Protein AF-A0A194XFB6-F1 (afdb_monomer)

Radius of gyration: 21.36 Å; Cα contacts (8 Å, |Δi|>4): 370; chains: 1; bounding box: 57×47×62 Å

pLDDT: mean 83.21, std 16.18, range [32.75, 98.44]

Foldseek 3Di:
DDDDPQPDLKDKFKFKWKKFWPDPPDPPPDDLVNLQVLQVVQAVVVVVCVVVVHQDDPFAQDFPDKARQDLTMIMTMWMWMWHKDDDPPFIDIDIDTSHGDFCLPRPGHSVVVNQPSDPHRIQTETDALDQDDPCPVVDDDPPDDDPCPVPPPPPSSGHHDNCVCCVVCQPVPADPLFVRQAVLSSCLVVLSSSLSRLVVVLVVLVVSLPDPPPDPDDCNLVSLVSSLVVLVVSLVSLVVVLVCLVCSHRPPTGADDPVCRVVSVVSSVVSNVSSVVSNVSSVVSSVSSVVVNVVVVVVVVVD

Nearest PDB structures (foldseek):
  2iub-assembly2_H  TM=3.414E-01  e=3.352E-02  Thermotoga maritima
  5jtg-assembly1_C  TM=3.500E-01  e=3.944E-02  Thermotoga maritima MSB8
  5jrw-assembly1_C  TM=3.795E-01  e=1.615E-01  Thermotoga maritima MSB8
  3nvo-assembly2_B-2  TM=4.173E-01  e=8.667E-01  Salmonella enterica subsp. enterica serovar Typhimurium
  8d9p-assembly1_A  TM=4.463E-01  e=2.563E+00  synthetic construct

Solvent-accessible surface area (backbone atoms only — not comparable to full-atom values): 17558 Å² total; per-residue (Å²): 130,87,74,54,77,93,72,47,69,60,48,73,46,60,40,49,44,44,30,40,38,84,67,97,71,71,67,86,86,64,52,66,66,54,53,41,53,52,35,50,55,36,39,54,53,38,54,52,27,58,78,69,61,49,84,65,59,90,62,54,46,46,75,75,45,74,48,68,78,52,96,39,39,36,36,39,30,32,46,38,38,38,36,70,50,70,60,100,88,53,71,49,77,50,75,48,62,32,66,48,46,43,61,52,72,49,83,69,39,39,71,55,60,67,32,64,77,46,102,55,79,47,50,55,39,58,52,78,70,67,72,90,57,90,64,53,94,74,54,81,71,78,91,65,74,70,75,84,66,69,76,72,75,83,53,71,57,58,32,67,57,74,69,62,51,46,82,80,57,61,66,74,91,57,56,67,84,46,36,81,38,10,53,48,56,56,46,43,66,59,54,52,51,25,51,30,18,50,52,52,50,52,53,52,49,54,52,57,75,66,47,79,74,83,65,87,68,83,54,64,49,59,50,34,50,58,48,29,57,53,34,52,52,49,34,53,53,44,49,56,48,36,54,38,45,71,59,50,48,57,90,84,51,53,61,44,55,79,94,46,27,67,59,47,50,53,52,43,54,48,52,38,53,52,37,52,52,51,40,55,49,31,51,55,50,34,51,52,30,54,52,53,40,52,55,53,53,52,57,62,74,75,108

Organism: Mollisia scopiformis (NCBI:txid149040)

Sequence (303 aa):
MPSLPSAREIIRIRITSILSRDDFHFQPAHTIADLRNLCKVHMAKYLNNLVKSLNVSVSESIVRRFSVYDKQHFSIEQMVTICVTHNTQDWMALIWLNHGKDLGHSSTGPWKVLQWSSRTPKNLAVLPTIQYRSRIALKREPNHASPDHPAAEQNPLSLPHNAACLASDYGRSLRPEIMECDAFYALDELFRFAIASDSQFLEMMKHKIKAPTITGGGGRIEDLDAALDLIEDHHQYISENLETVRAGGHPNWPKAPEKLRKRASAARERLEGDYKYLLNDAERLAQKCMEGITIMMNDAMLR

Mean predicted aligned error: 8.12 Å

Secondary structure (DSSP, 8-state):
-PPPGGG--EEEEEEEEEEEE--S-S-TT--HHHHHHHHHHHHHHHHHHHHTT-SPPTTB---SEEEE-SSSEEEEEEEEEEEEEE-SS-EEEEEEES--B-GGG-SSSHHHHHHHSSSS---EEEPP-----TTGGG-----------------TT----GGGGHHHHTTTTS-HHHHTT-HHHHTHHHHHHHHHHHHHHHHHHHHHHHS-----SSHHHHHHHHHHHHHHHHHHHHHHHHHHHHHTS-TTS----HHHHHHHHHHHHHHHHHHHHHHHHHHHHHHHHHHHHHHHHHHHH--

Structure (mmCIF, N/CA/C/O backbone):
data_AF-A0A194XFB6-F1
#
_entry.id   AF-A0A194XFB6-F1
#
loop_
_atom_site.group_PDB
_atom_site.id
_atom_site.type_symbol
_atom_site.label_atom_id
_atom_site.label_alt_id
_atom_site.label_comp_id
_atom_site.label_asym_id
_atom_site.label_entity_id
_atom_site.label_seq_id
_atom_site.pdbx_PDB_ins_code
_atom_site.Cartn_x
_atom_site.Cartn_y
_atom_site.Cartn_z
_atom_site.occupancy
_atom_site.B_iso_or_equiv
_atom_site.auth_seq_id
_atom_site.auth_comp_id
_atom_site.auth_asym_id
_atom_site.auth_atom_id
_atom_site.pdbx_PDB_model_num
ATOM 1 N N . MET A 1 1 ? -12.486 19.018 -4.934 1.00 32.75 1 MET A N 1
ATOM 2 C CA . MET A 1 1 ? -11.271 19.375 -4.171 1.00 32.75 1 MET A CA 1
ATOM 3 C C . MET A 1 1 ? -10.991 18.280 -3.157 1.00 32.75 1 MET A C 1
ATOM 5 O O . MET A 1 1 ? -11.963 17.762 -2.613 1.00 32.75 1 MET A O 1
ATOM 9 N N . PRO A 1 2 ? -9.732 17.867 -2.936 1.00 49.22 2 PRO A N 1
ATOM 10 C CA . PRO A 1 2 ? -9.419 16.924 -1.867 1.00 49.22 2 PRO A CA 1
ATOM 11 C C . PRO A 1 2 ? -9.755 17.557 -0.510 1.00 49.22 2 PRO A C 1
ATOM 13 O O . PRO A 1 2 ? -9.464 18.729 -0.284 1.00 49.22 2 PRO A O 1
ATOM 16 N N . SER A 1 3 ? -10.396 16.799 0.379 1.00 57.19 3 SER A N 1
ATOM 17 C CA . SER A 1 3 ? -10.682 17.249 1.741 1.00 57.19 3 SER A CA 1
ATOM 18 C C . SER A 1 3 ? -9.388 17.403 2.541 1.00 57.19 3 SER A C 1
ATOM 20 O O . SER A 1 3 ? -8.455 16.599 2.401 1.00 57.19 3 SER A O 1
ATOM 22 N N . LEU A 1 4 ? -9.345 18.441 3.381 1.00 59.66 4 LEU A N 1
ATOM 23 C CA . LEU A 1 4 ? -8.278 18.639 4.358 1.00 59.66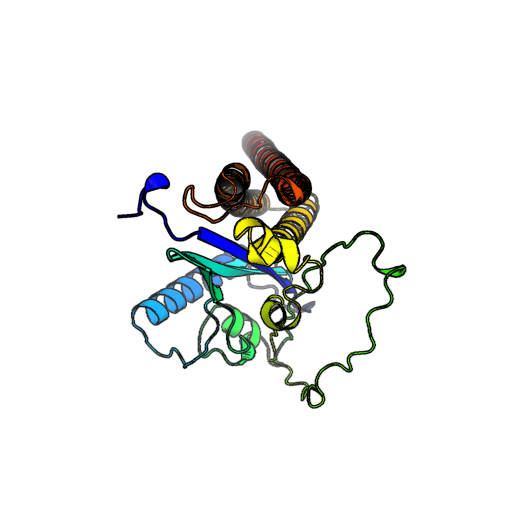 4 LEU A CA 1
ATOM 24 C C . LEU A 1 4 ? -8.259 17.469 5.354 1.00 59.66 4 LEU A C 1
ATOM 26 O O . LEU A 1 4 ? -9.328 16.935 5.655 1.00 59.66 4 LEU A O 1
ATOM 30 N N . PRO A 1 5 ? -7.090 17.087 5.900 1.00 61.88 5 PRO A N 1
ATOM 31 C CA . PRO A 1 5 ? -6.979 15.994 6.870 1.00 61.88 5 PRO A CA 1
ATOM 32 C C . PRO A 1 5 ? -7.945 16.115 8.058 1.00 61.88 5 PRO A C 1
ATOM 34 O O . PRO A 1 5 ? -8.506 15.116 8.491 1.00 61.88 5 PRO A O 1
ATOM 37 N N . SER A 1 6 ? -8.217 17.339 8.521 1.00 58.00 6 SER A N 1
ATOM 38 C CA . SER A 1 6 ? -9.153 17.629 9.618 1.00 58.00 6 SER A CA 1
ATOM 39 C C . SER A 1 6 ? -10.627 17.356 9.299 1.00 58.00 6 SER A C 1
ATOM 41 O O . SER A 1 6 ? -11.430 17.246 10.216 1.00 58.00 6 SER A O 1
ATOM 43 N N . ALA A 1 7 ? -10.988 17.254 8.019 1.00 60.38 7 ALA A N 1
ATOM 44 C CA . ALA A 1 7 ? -12.340 16.950 7.549 1.00 60.38 7 ALA A CA 1
ATOM 45 C C . ALA A 1 7 ? -12.445 15.534 6.952 1.00 60.38 7 ALA A C 1
ATOM 47 O O . ALA A 1 7 ? -13.463 15.176 6.359 1.00 60.38 7 ALA A O 1
ATOM 48 N N . ARG A 1 8 ? -11.375 14.729 7.036 1.00 71.69 8 ARG A N 1
ATOM 49 C CA . ARG A 1 8 ? -11.369 13.348 6.549 1.00 71.69 8 ARG A CA 1
ATOM 50 C C . ARG A 1 8 ? -11.867 12.416 7.645 1.00 71.69 8 ARG A C 1
ATOM 52 O O . ARG A 1 8 ? -11.105 11.958 8.485 1.00 71.69 8 ARG A O 1
ATOM 59 N N . GLU A 1 9 ? -13.140 12.058 7.560 1.00 79.25 9 GLU A N 1
ATOM 60 C CA . GLU A 1 9 ? -13.710 10.943 8.334 1.00 79.25 9 GLU A CA 1
ATOM 61 C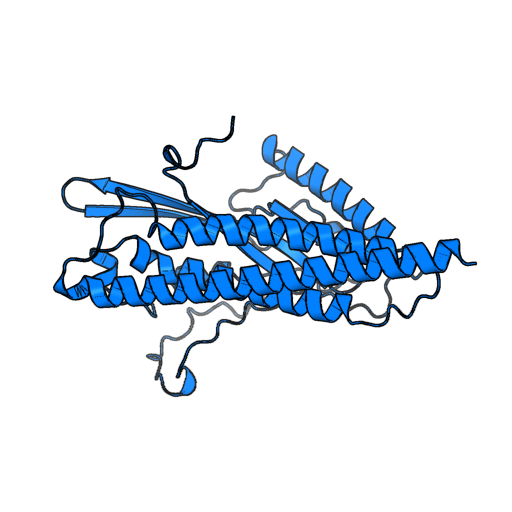 C . GLU A 1 9 ? -13.284 9.571 7.782 1.00 79.25 9 GLU A C 1
ATOM 63 O O . GLU A 1 9 ? -13.469 8.535 8.419 1.00 79.25 9 GLU A O 1
ATOM 68 N N . ILE A 1 10 ? -12.701 9.574 6.580 1.00 88.38 10 ILE A N 1
ATOM 69 C CA . ILE A 1 10 ? -12.326 8.384 5.830 1.00 88.38 10 ILE A CA 1
ATOM 70 C C . ILE A 1 10 ? -10.806 8.264 5.776 1.00 88.38 10 ILE A C 1
ATOM 72 O O . ILE A 1 10 ? -10.119 9.143 5.248 1.00 88.38 10 ILE A O 1
ATOM 76 N N . ILE A 1 11 ? -10.302 7.123 6.234 1.00 90.75 11 ILE A N 1
ATOM 77 C CA . ILE A 1 11 ? -8.902 6.719 6.096 1.00 90.75 11 ILE A CA 1
ATOM 78 C C . ILE A 1 11 ? -8.762 5.796 4.894 1.00 90.75 11 ILE A C 1
ATOM 80 O O . ILE A 1 11 ? -9.665 5.028 4.555 1.00 90.75 11 ILE A O 1
ATOM 84 N N . ARG A 1 12 ? -7.617 5.884 4.223 1.00 92.06 12 ARG A N 1
ATOM 85 C CA . ARG A 1 12 ? -7.288 5.052 3.072 1.00 92.06 12 ARG A CA 1
ATOM 86 C C . ARG A 1 12 ? -5.946 4.402 3.313 1.00 92.06 12 ARG A C 1
ATOM 88 O O . ARG A 1 12 ? -4.970 5.100 3.526 1.00 92.06 12 ARG A O 1
ATOM 95 N N . ILE A 1 13 ? -5.920 3.083 3.233 1.00 93.69 13 ILE A N 1
ATOM 96 C CA . ILE A 1 13 ? -4.703 2.290 3.325 1.00 93.69 13 ILE A CA 1
ATOM 97 C C . ILE A 1 13 ? -4.459 1.677 1.951 1.00 93.69 13 ILE A C 1
ATOM 99 O O . ILE A 1 13 ? -5.390 1.173 1.316 1.00 93.69 13 ILE A O 1
ATOM 103 N N . ARG A 1 14 ? -3.222 1.732 1.468 1.00 94.44 14 ARG A N 1
ATOM 104 C CA . ARG A 1 14 ? -2.828 1.090 0.217 1.00 94.44 14 ARG A CA 1
ATOM 105 C C . ARG A 1 14 ? -2.289 -0.306 0.500 1.00 94.44 14 ARG A C 1
ATOM 107 O O . ARG A 1 14 ? -1.553 -0.501 1.457 1.00 94.44 14 ARG A O 1
ATOM 114 N N . ILE A 1 15 ? -2.659 -1.249 -0.357 1.00 94.69 15 ILE A N 1
ATOM 115 C CA . ILE A 1 15 ? -2.099 -2.593 -0.405 1.00 94.69 15 ILE A CA 1
ATOM 116 C C . ILE A 1 15 ? -1.377 -2.765 -1.733 1.00 94.69 15 ILE A C 1
ATOM 118 O O . ILE A 1 15 ? -1.981 -2.572 -2.793 1.00 94.69 15 ILE A O 1
ATOM 122 N N . THR A 1 16 ? -0.121 -3.186 -1.660 1.00 95.12 16 THR A N 1
ATOM 123 C CA . THR A 1 16 ? 0.721 -3.429 -2.833 1.00 95.12 16 THR A CA 1
ATOM 124 C C . THR A 1 16 ? 0.921 -4.926 -3.015 1.00 95.12 16 THR A C 1
ATOM 126 O O . THR A 1 16 ? 1.524 -5.585 -2.174 1.00 95.12 16 THR A O 1
ATOM 129 N N . SER A 1 17 ? 0.413 -5.489 -4.109 1.00 93.69 17 SER A N 1
ATOM 130 C CA . SER A 1 17 ? 0.651 -6.900 -4.436 1.00 93.69 17 SER A CA 1
ATOM 131 C C . SER A 1 17 ? 1.676 -6.994 -5.554 1.00 93.69 17 SER A C 1
ATOM 133 O O . SER A 1 17 ? 1.495 -6.405 -6.621 1.00 93.69 17 SER A O 1
ATOM 135 N N . ILE A 1 18 ? 2.756 -7.732 -5.307 1.00 93.19 18 ILE A N 1
ATOM 136 C CA . ILE A 1 18 ? 3.794 -7.994 -6.304 1.00 93.19 18 ILE A CA 1
ATOM 137 C C . ILE A 1 18 ? 3.329 -9.155 -7.175 1.00 93.19 18 ILE A C 1
ATOM 139 O O . ILE A 1 18 ? 2.845 -10.167 -6.667 1.00 93.19 18 ILE A O 1
ATOM 143 N N . LEU A 1 19 ? 3.489 -9.013 -8.485 1.00 91.19 19 LEU A N 1
ATOM 144 C CA . LEU A 1 19 ? 3.245 -10.079 -9.441 1.00 91.19 19 LEU A CA 1
ATOM 145 C C . LEU A 1 19 ? 4.562 -10.508 -10.071 1.00 91.19 19 LEU A C 1
ATOM 147 O O . LEU A 1 19 ? 5.394 -9.670 -10.427 1.00 91.19 19 LEU A O 1
ATOM 151 N N . SER A 1 20 ? 4.715 -11.814 -10.239 1.00 88.31 20 SER A N 1
ATOM 152 C CA . SER A 1 20 ? 5.795 -12.417 -11.002 1.00 88.31 20 SER A CA 1
ATOM 153 C C . SER A 1 20 ? 5.253 -13.040 -12.278 1.00 88.31 20 SER A C 1
ATOM 155 O O . SER A 1 20 ? 4.121 -13.516 -12.343 1.00 88.31 20 SER A O 1
ATOM 157 N N . ARG A 1 21 ? 6.077 -13.045 -13.314 1.00 83.38 21 ARG A N 1
ATOM 158 C CA . ARG A 1 21 ? 5.821 -13.757 -14.556 1.00 83.38 21 ARG A CA 1
ATOM 159 C C . ARG A 1 21 ? 7.007 -14.657 -14.844 1.00 83.38 21 ARG A C 1
ATOM 161 O O . ARG A 1 21 ? 8.130 -14.170 -14.976 1.00 83.38 21 ARG A O 1
ATOM 168 N N . ASP A 1 22 ? 6.723 -15.937 -15.032 1.00 73.06 22 ASP A N 1
ATOM 169 C CA . ASP A 1 22 ? 7.707 -16.898 -15.510 1.00 73.06 22 ASP A CA 1
ATOM 170 C C . ASP A 1 22 ? 7.925 -16.662 -17.005 1.00 73.06 22 ASP A C 1
ATOM 172 O O . ASP A 1 22 ? 7.118 -17.056 -17.848 1.00 73.06 22 ASP A O 1
ATOM 176 N N . ASP A 1 23 ? 8.986 -15.936 -17.356 1.00 63.78 23 ASP A N 1
ATOM 177 C CA . ASP A 1 23 ? 9.334 -15.734 -18.757 1.00 63.78 23 ASP A CA 1
ATOM 178 C C . ASP A 1 23 ? 10.849 -15.673 -18.973 1.00 63.78 23 ASP A C 1
ATOM 180 O O . ASP A 1 23 ? 11.512 -14.692 -18.630 1.00 63.78 23 ASP A O 1
ATOM 184 N N . PHE A 1 24 ? 11.374 -16.731 -19.597 1.00 49.56 24 PHE A N 1
ATOM 185 C CA . PHE A 1 24 ? 12.702 -16.781 -20.220 1.00 49.56 24 PHE A CA 1
ATOM 186 C C . PHE A 1 24 ? 12.661 -16.342 -21.702 1.00 49.56 24 PHE A C 1
ATOM 188 O O . PHE A 1 24 ? 13.712 -16.192 -22.323 1.00 49.56 24 PHE A O 1
ATOM 195 N N . HIS A 1 25 ? 11.470 -16.115 -22.286 1.00 49.72 25 HIS A N 1
ATOM 196 C CA . HIS A 1 25 ? 11.286 -15.923 -23.735 1.00 49.72 25 HIS A CA 1
ATOM 197 C C . HIS A 1 25 ? 10.337 -14.768 -24.104 1.00 49.72 25 HIS A C 1
ATOM 199 O O . HIS A 1 25 ? 9.637 -14.827 -25.121 1.00 49.72 25 HIS A O 1
ATOM 205 N N . PHE A 1 26 ? 10.294 -13.692 -23.311 1.00 53.88 26 PHE A N 1
ATOM 206 C CA . PHE A 1 26 ? 9.689 -12.445 -23.788 1.00 53.88 26 PHE A CA 1
ATOM 207 C C . PHE A 1 26 ? 10.443 -11.997 -25.042 1.00 53.88 26 PHE A C 1
ATOM 209 O O . PHE A 1 26 ? 11.677 -11.982 -25.030 1.00 53.88 26 PHE A O 1
ATOM 216 N N . GLN A 1 27 ? 9.721 -11.680 -26.125 1.00 53.38 27 GLN A N 1
ATOM 217 C CA . GLN A 1 27 ? 10.364 -11.361 -27.397 1.00 53.38 27 GLN A CA 1
ATOM 218 C C . GLN A 1 27 ? 11.446 -10.286 -27.182 1.00 53.38 27 GLN A C 1
ATOM 220 O O . GLN A 1 27 ? 11.161 -9.260 -26.554 1.00 53.38 27 GLN A O 1
ATOM 225 N N . PRO A 1 28 ? 12.682 -10.501 -27.674 1.00 50.53 28 PRO A N 1
ATOM 226 C CA . PRO A 1 28 ? 13.802 -9.587 -27.447 1.00 50.53 28 PRO A CA 1
ATOM 227 C C . PRO A 1 28 ? 13.544 -8.143 -27.911 1.00 50.53 28 PRO A C 1
ATOM 229 O O . PRO A 1 28 ? 14.267 -7.246 -27.496 1.00 50.53 28 PRO A O 1
ATOM 232 N N . ALA A 1 29 ? 12.524 -7.922 -28.749 1.00 53.31 29 ALA A N 1
ATOM 233 C CA . ALA A 1 29 ? 12.276 -6.675 -29.464 1.00 53.31 29 ALA A CA 1
ATOM 234 C C . ALA A 1 29 ? 11.705 -5.520 -28.620 1.00 53.31 29 ALA A C 1
ATOM 236 O O . ALA A 1 29 ? 11.835 -4.376 -29.039 1.00 53.31 29 ALA A O 1
ATOM 237 N N . HIS A 1 30 ? 11.089 -5.778 -27.459 1.00 67.44 30 HIS A N 1
ATOM 238 C CA . HIS A 1 30 ? 10.522 -4.708 -26.625 1.00 67.44 30 HIS A CA 1
ATOM 239 C C . HIS A 1 30 ? 11.431 -4.373 -25.438 1.00 67.44 30 HIS A C 1
ATOM 241 O O . HIS A 1 30 ? 11.816 -5.249 -24.645 1.00 67.44 30 HIS A O 1
ATOM 247 N N . THR A 1 31 ? 11.756 -3.086 -25.313 1.00 82.00 31 THR A N 1
ATOM 248 C CA . THR A 1 31 ? 12.484 -2.530 -24.169 1.00 82.00 31 THR A CA 1
ATOM 249 C C . THR A 1 31 ? 11.581 -2.479 -22.929 1.00 82.00 31 THR A C 1
ATOM 251 O O . THR A 1 31 ? 10.356 -2.612 -23.016 1.00 82.00 31 THR A O 1
ATOM 254 N N . ILE A 1 32 ? 12.167 -2.298 -21.740 1.00 84.75 32 ILE A N 1
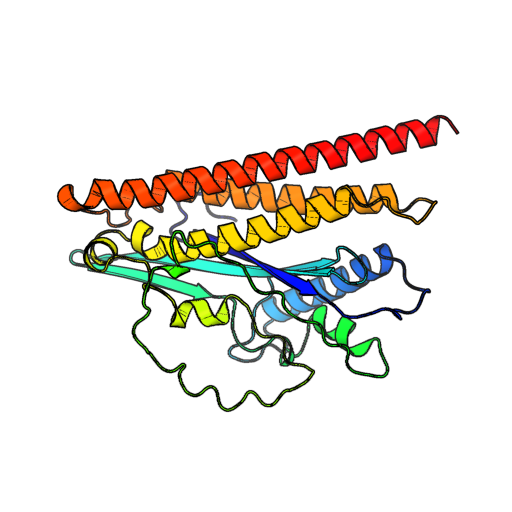ATOM 255 C CA . ILE A 1 32 ? 11.376 -2.065 -20.519 1.00 84.75 32 ILE A CA 1
ATOM 256 C C . ILE A 1 32 ? 10.564 -0.768 -20.635 1.00 84.75 32 ILE A C 1
ATOM 258 O O . ILE A 1 32 ? 9.414 -0.729 -20.193 1.00 84.75 32 ILE A O 1
ATOM 262 N N . ALA A 1 33 ? 11.123 0.263 -21.272 1.00 85.88 33 ALA A N 1
ATOM 263 C CA . ALA A 1 33 ? 10.439 1.526 -21.522 1.00 85.88 33 ALA A CA 1
ATOM 264 C C . ALA A 1 33 ? 9.169 1.328 -22.369 1.00 85.88 33 ALA A C 1
ATOM 266 O O . ALA A 1 33 ? 8.104 1.831 -22.005 1.00 85.88 33 ALA A O 1
ATOM 267 N N . ASP A 1 34 ? 9.236 0.514 -23.429 1.00 86.25 34 ASP A N 1
ATOM 268 C CA . ASP A 1 34 ? 8.061 0.170 -24.245 1.00 86.25 34 ASP A CA 1
ATOM 269 C C . ASP A 1 34 ? 6.979 -0.518 -23.409 1.00 86.25 34 ASP A C 1
ATOM 271 O O . ASP A 1 34 ? 5.794 -0.197 -23.516 1.00 86.25 34 ASP A O 1
ATOM 275 N N . LEU A 1 35 ? 7.386 -1.443 -22.534 1.00 86.38 35 LEU A N 1
ATOM 276 C CA . LEU A 1 35 ? 6.467 -2.177 -21.669 1.00 86.38 35 LEU A CA 1
ATOM 277 C C . LEU A 1 35 ? 5.797 -1.262 -20.634 1.00 86.38 35 LEU A C 1
ATOM 279 O O . LEU A 1 35 ? 4.584 -1.360 -20.426 1.00 86.38 35 LEU A O 1
ATOM 283 N N . ARG A 1 36 ? 6.563 -0.352 -20.017 1.00 90.00 36 ARG A N 1
ATOM 284 C CA . ARG A 1 36 ? 6.048 0.685 -19.107 1.00 90.00 36 ARG A CA 1
ATOM 285 C C . ARG A 1 36 ? 5.039 1.580 -19.826 1.00 90.00 36 ARG A C 1
ATOM 287 O O . ARG A 1 36 ? 3.934 1.772 -19.319 1.00 90.00 36 ARG A O 1
ATOM 294 N N . ASN A 1 37 ? 5.371 2.057 -21.025 1.00 91.19 37 ASN A N 1
ATOM 295 C CA . ASN A 1 37 ? 4.495 2.911 -21.830 1.00 91.19 37 ASN A CA 1
ATOM 296 C C . ASN A 1 37 ? 3.195 2.201 -22.227 1.00 91.19 37 ASN A C 1
ATOM 298 O O . ASN A 1 37 ? 2.107 2.748 -22.033 1.00 91.19 37 ASN A O 1
ATOM 302 N N . LEU A 1 38 ? 3.288 0.958 -22.706 1.00 90.12 38 LEU A N 1
ATOM 303 C CA . LEU A 1 38 ? 2.126 0.136 -23.038 1.00 90.12 38 LEU A CA 1
ATOM 304 C C . LEU A 1 38 ? 1.204 -0.034 -21.822 1.00 90.12 38 LEU A C 1
ATOM 306 O O . LEU A 1 38 ? 0.003 0.234 -21.901 1.00 90.12 38 LEU A O 1
ATOM 310 N N . CYS A 1 39 ? 1.762 -0.421 -20.672 1.00 91.69 39 CYS A N 1
ATOM 311 C CA . CYS A 1 39 ? 0.981 -0.612 -19.453 1.00 91.69 39 CYS A CA 1
ATOM 312 C C . CYS A 1 39 ? 0.353 0.699 -18.962 1.00 91.69 39 CYS A C 1
ATOM 314 O O . CYS A 1 39 ? -0.810 0.692 -18.563 1.00 91.69 39 CYS A O 1
ATOM 316 N N . LYS A 1 40 ? 1.062 1.831 -19.062 1.00 93.94 40 LYS A N 1
ATOM 317 C CA . LYS A 1 40 ? 0.546 3.164 -18.711 1.00 93.94 40 LYS A CA 1
ATOM 318 C C . LYS A 1 40 ? -0.679 3.539 -19.550 1.00 93.94 40 LYS A C 1
ATOM 320 O O . LYS A 1 40 ? -1.690 3.966 -18.994 1.00 93.94 40 LYS A O 1
ATOM 325 N N . VAL A 1 41 ? -0.631 3.317 -20.867 1.00 94.25 41 VAL A N 1
ATOM 326 C CA . VAL A 1 41 ? -1.765 3.572 -21.778 1.00 94.25 41 VAL A CA 1
ATOM 327 C C . VAL A 1 41 ? -2.966 2.690 -21.426 1.00 94.25 41 VAL A C 1
ATOM 329 O O . VAL A 1 41 ? -4.090 3.183 -21.298 1.00 94.25 41 VAL A O 1
ATOM 332 N N . HIS A 1 42 ? -2.743 1.391 -21.217 1.00 93.62 42 HIS A N 1
ATOM 333 C CA . HIS A 1 42 ? -3.817 0.469 -20.848 1.00 93.62 42 HIS A CA 1
ATOM 334 C C . HIS A 1 42 ? -4.401 0.763 -19.463 1.00 93.62 42 HIS A C 1
ATOM 336 O O . HIS A 1 42 ? -5.610 0.622 -19.277 1.00 93.62 42 HIS A O 1
ATOM 342 N N . MET A 1 43 ? -3.578 1.222 -18.517 1.00 95.44 43 MET A N 1
ATOM 343 C CA . MET A 1 43 ? -4.032 1.605 -17.184 1.00 95.44 43 MET A CA 1
ATOM 344 C C . MET A 1 43 ? -4.899 2.865 -17.237 1.00 95.44 43 MET A C 1
ATOM 346 O O . MET A 1 43 ? -5.975 2.897 -16.644 1.00 95.44 43 MET A O 1
ATOM 350 N N . ALA A 1 44 ? -4.494 3.875 -18.012 1.00 95.06 44 ALA A N 1
ATOM 351 C CA . ALA A 1 44 ? -5.297 5.078 -18.219 1.00 95.06 44 ALA A CA 1
ATOM 352 C C . ALA A 1 44 ? -6.658 4.752 -18.859 1.00 95.06 44 ALA A C 1
ATOM 354 O O . ALA A 1 44 ? -7.694 5.254 -18.419 1.00 95.06 44 ALA A O 1
ATOM 355 N N . LYS A 1 45 ? -6.677 3.857 -19.858 1.00 94.12 45 LYS A N 1
ATOM 356 C CA . LYS A 1 45 ? -7.920 3.371 -20.474 1.00 94.12 45 LYS A CA 1
ATOM 357 C C . LYS A 1 45 ? -8.806 2.632 -19.467 1.00 94.12 45 LYS A C 1
ATOM 359 O O . LYS A 1 45 ? -10.004 2.897 -19.419 1.00 94.12 45 LYS A O 1
ATOM 364 N N . TYR A 1 46 ? -8.228 1.741 -18.663 1.00 93.31 46 TYR A N 1
ATOM 365 C CA . TYR A 1 46 ? -8.938 1.014 -17.608 1.00 93.31 46 TYR A CA 1
ATOM 366 C C . TYR A 1 46 ? -9.581 1.969 -16.592 1.00 93.31 46 TYR A C 1
ATOM 368 O O . TYR A 1 46 ? -10.782 1.885 -16.348 1.00 93.31 46 TYR A O 1
ATOM 376 N N . LEU A 1 47 ? -8.826 2.939 -16.065 1.00 93.69 47 LEU A N 1
ATOM 377 C CA . LEU A 1 47 ? -9.350 3.909 -15.097 1.00 93.69 47 LEU A CA 1
ATOM 378 C C . LEU A 1 47 ? -10.456 4.788 -15.698 1.00 93.69 47 LEU A C 1
ATOM 380 O O . LEU A 1 47 ? -11.456 5.056 -15.036 1.00 93.69 47 LEU A O 1
ATOM 384 N N . ASN A 1 48 ? -10.319 5.202 -16.961 1.00 93.81 48 ASN A N 1
ATOM 385 C CA . ASN A 1 48 ? -11.361 5.956 -17.661 1.00 93.81 48 ASN A CA 1
ATOM 386 C C . ASN A 1 48 ? -12.648 5.131 -17.831 1.00 93.81 48 ASN A C 1
ATOM 388 O O . ASN A 1 48 ? -13.747 5.644 -17.625 1.00 93.81 48 ASN A O 1
ATOM 392 N N . ASN A 1 49 ? -12.520 3.844 -18.166 1.00 91.88 49 ASN A N 1
ATOM 393 C CA . ASN A 1 49 ? -13.658 2.931 -18.246 1.00 91.88 49 ASN A CA 1
ATOM 394 C C . ASN A 1 49 ? -14.337 2.762 -16.884 1.00 91.88 49 ASN A C 1
ATOM 396 O O . ASN A 1 49 ? -15.562 2.821 -16.818 1.00 91.88 49 ASN A O 1
ATOM 400 N N . LEU A 1 50 ? -13.555 2.637 -15.807 1.00 90.12 50 LEU A N 1
ATOM 401 C CA . LEU A 1 50 ? -14.074 2.538 -14.446 1.00 90.12 50 LEU A CA 1
ATOM 402 C C . LEU A 1 50 ? -14.894 3.778 -14.060 1.00 90.12 50 LEU A C 1
ATOM 404 O O . LEU A 1 50 ? -16.013 3.645 -13.576 1.00 90.12 50 LEU A O 1
ATOM 408 N N . VAL A 1 51 ? -14.380 4.982 -14.334 1.00 90.19 51 VAL A N 1
ATOM 409 C CA . VAL A 1 51 ? -15.091 6.250 -14.070 1.00 90.19 51 VAL A CA 1
ATOM 410 C C . VAL A 1 51 ? -16.395 6.341 -14.866 1.00 90.19 51 VAL A C 1
ATOM 412 O O . VAL A 1 51 ? -17.402 6.822 -14.354 1.00 90.19 51 VAL A O 1
ATOM 415 N N . LYS A 1 52 ? -16.396 5.849 -16.107 1.00 91.56 52 LYS A N 1
ATOM 416 C CA . LYS A 1 52 ? -17.578 5.830 -16.980 1.00 91.56 52 LYS A CA 1
ATOM 417 C C . LYS A 1 52 ? -18.497 4.626 -16.748 1.00 91.56 52 LYS A C 1
ATOM 419 O O . LYS A 1 52 ? -19.498 4.506 -17.445 1.00 91.56 52 LYS A O 1
ATOM 424 N N . SER A 1 53 ? -18.163 3.738 -15.807 1.00 87.19 53 SER A N 1
ATOM 425 C CA . SER A 1 53 ? -18.863 2.464 -15.577 1.00 87.19 53 SER A CA 1
ATOM 426 C C . SER A 1 53 ? -19.012 1.605 -16.848 1.00 87.19 53 SER A C 1
ATOM 428 O O . SER A 1 53 ? -19.996 0.892 -17.024 1.00 87.19 53 SER A O 1
ATOM 430 N N . LEU A 1 54 ? -18.034 1.672 -17.757 1.00 84.94 54 LEU A N 1
ATOM 431 C CA . LEU A 1 54 ? -18.021 0.915 -19.011 1.00 84.94 54 LEU A CA 1
ATOM 432 C C . LEU A 1 54 ? -17.300 -0.419 -18.819 1.00 84.94 54 LEU A C 1
ATOM 434 O O . LEU A 1 54 ? -16.139 -0.436 -18.416 1.00 84.94 54 LEU A O 1
ATOM 438 N N . ASN A 1 55 ? -17.952 -1.527 -19.185 1.00 79.00 55 ASN A N 1
ATOM 439 C CA . ASN A 1 55 ? -17.403 -2.890 -19.093 1.00 79.00 55 ASN A CA 1
ATOM 440 C C . ASN A 1 55 ? -16.952 -3.306 -17.680 1.00 79.00 55 ASN A C 1
ATOM 442 O O . ASN A 1 55 ? -16.131 -4.212 -17.544 1.00 79.00 55 ASN A O 1
ATOM 446 N N . VAL A 1 56 ? -17.492 -2.661 -16.643 1.00 80.19 56 VAL A N 1
ATOM 447 C CA . VAL A 1 56 ? -17.240 -3.010 -15.243 1.00 80.19 56 VAL A CA 1
ATOM 448 C C . VAL A 1 56 ? -18.292 -4.016 -14.805 1.00 80.19 56 VAL A C 1
ATOM 450 O O . VAL A 1 56 ? -19.491 -3.741 -14.860 1.00 80.19 56 VAL A O 1
ATOM 453 N N . SER A 1 57 ? -17.847 -5.193 -14.381 1.00 82.25 57 SER A N 1
ATOM 454 C CA . SER A 1 57 ? -18.741 -6.216 -13.847 1.00 82.25 57 SER A CA 1
ATOM 455 C C . SER A 1 57 ? -18.991 -6.012 -12.352 1.00 82.25 57 SER A C 1
ATOM 457 O O . SER A 1 57 ? -18.173 -5.446 -11.623 1.00 82.25 57 SER A O 1
ATOM 459 N N . VAL A 1 58 ? -20.136 -6.495 -11.862 1.00 81.62 58 VAL A N 1
ATOM 460 C CA . VAL A 1 58 ? -20.413 -6.490 -10.420 1.00 81.62 58 VAL A CA 1
ATOM 461 C C . VAL A 1 58 ? -19.358 -7.331 -9.699 1.00 81.62 58 VAL A C 1
ATOM 463 O O . VAL A 1 58 ? -19.033 -8.447 -10.128 1.00 81.62 58 VAL A O 1
ATOM 466 N N . SER A 1 59 ? -18.860 -6.784 -8.588 1.00 82.31 59 SER A N 1
ATOM 467 C CA . SER A 1 59 ? -17.811 -7.370 -7.747 1.00 82.31 59 SER A CA 1
ATOM 468 C C . SER A 1 59 ? -16.446 -7.483 -8.426 1.00 82.31 59 SER A C 1
ATOM 470 O O . SER A 1 59 ? -15.654 -8.329 -8.032 1.00 82.31 59 SER A O 1
ATOM 472 N N . GLU A 1 60 ? -16.144 -6.681 -9.444 1.00 86.12 60 GLU A N 1
ATOM 473 C CA . GLU A 1 60 ? -14.803 -6.645 -10.034 1.00 86.12 60 GLU A CA 1
ATOM 474 C C . GLU A 1 60 ? -13.778 -5.996 -9.094 1.00 86.12 60 GLU A C 1
ATOM 476 O O . GLU A 1 60 ? -14.081 -5.021 -8.401 1.00 86.12 60 GLU A O 1
ATOM 481 N N . SER A 1 61 ? -12.553 -6.525 -9.074 1.00 89.56 61 SER A N 1
ATOM 482 C CA . SER A 1 61 ? -11.443 -5.872 -8.380 1.00 89.56 61 SER A CA 1
ATOM 483 C C . SER A 1 61 ? -11.089 -4.531 -9.020 1.00 89.56 61 SER A C 1
ATOM 485 O O . SER A 1 61 ? -10.988 -4.404 -10.241 1.00 89.56 61 SER A O 1
ATOM 487 N N . ILE A 1 62 ? -10.828 -3.532 -8.176 1.00 91.94 62 ILE A N 1
ATOM 488 C CA . ILE A 1 62 ? -10.442 -2.186 -8.603 1.00 91.94 62 ILE A CA 1
ATOM 489 C C . ILE A 1 62 ? -8.943 -1.981 -8.397 1.00 91.94 62 ILE A C 1
ATOM 491 O O . ILE A 1 62 ? -8.488 -1.667 -7.295 1.00 91.94 62 ILE A O 1
ATOM 495 N N . VAL A 1 63 ? -8.171 -2.078 -9.474 1.00 93.56 63 VAL A N 1
ATOM 496 C CA . VAL A 1 63 ? -6.740 -1.753 -9.451 1.00 93.56 63 VAL A CA 1
ATOM 497 C C . VAL A 1 63 ? -6.566 -0.242 -9.597 1.00 93.56 63 VAL A C 1
ATOM 499 O O . VAL A 1 63 ? -7.114 0.378 -10.502 1.00 93.56 63 VAL A O 1
ATOM 502 N N . ARG A 1 64 ? -5.825 0.393 -8.691 1.00 93.50 64 ARG A N 1
ATOM 503 C CA . ARG A 1 64 ? -5.600 1.850 -8.703 1.00 93.50 64 ARG A CA 1
ATOM 504 C C . ARG A 1 64 ? -4.333 2.225 -9.451 1.00 93.50 64 ARG A C 1
ATOM 506 O O . ARG A 1 64 ? -4.314 3.254 -10.122 1.00 93.50 64 ARG A O 1
ATOM 513 N N . ARG A 1 65 ? -3.321 1.361 -9.398 1.00 94.81 65 ARG A N 1
ATOM 514 C CA . ARG A 1 65 ? -2.093 1.494 -10.179 1.00 94.81 65 ARG A CA 1
ATOM 515 C C . ARG A 1 65 ? -1.565 0.129 -10.595 1.00 94.81 65 ARG A C 1
ATOM 517 O O . ARG A 1 65 ? -1.765 -0.854 -9.888 1.00 94.81 65 ARG A O 1
ATOM 524 N N . PHE A 1 66 ? -0.902 0.105 -11.745 1.00 94.69 66 PHE A N 1
ATOM 525 C CA . PHE A 1 66 ? -0.133 -1.025 -12.238 1.00 94.69 66 PHE A CA 1
ATOM 526 C C . PHE A 1 66 ? 1.275 -0.541 -12.595 1.00 94.69 66 PHE A C 1
ATOM 528 O O . PHE A 1 66 ? 1.401 0.365 -13.424 1.00 94.69 66 PHE A O 1
ATOM 535 N N . SER A 1 67 ? 2.305 -1.139 -12.000 1.00 94.31 67 SER A N 1
ATOM 536 C CA . SER A 1 67 ? 3.699 -0.716 -12.184 1.00 94.31 67 SER A CA 1
ATOM 537 C C . SER A 1 67 ? 4.538 -1.844 -12.781 1.00 94.31 67 SER A C 1
ATOM 539 O O . SER A 1 67 ? 4.388 -3.010 -12.417 1.00 94.31 67 SER A O 1
ATOM 541 N N . VAL A 1 68 ? 5.420 -1.492 -13.719 1.00 92.00 68 VAL A N 1
ATOM 542 C CA . VAL A 1 68 ? 6.333 -2.421 -14.403 1.00 92.00 68 VAL A CA 1
ATOM 543 C C . VAL A 1 68 ? 7.752 -2.126 -13.940 1.00 92.00 68 VAL A C 1
ATOM 545 O O . VAL A 1 68 ? 8.284 -1.047 -14.217 1.00 92.00 68 VAL A O 1
ATOM 548 N N . TYR A 1 69 ? 8.378 -3.097 -13.284 1.00 89.31 69 TYR A N 1
ATOM 549 C CA . TYR A 1 69 ? 9.747 -2.943 -12.802 1.00 89.31 69 TYR A CA 1
ATOM 550 C C . TYR A 1 69 ? 10.752 -3.501 -13.798 1.00 89.31 69 TYR A C 1
ATOM 552 O O . TYR A 1 69 ? 11.708 -2.822 -14.157 1.00 89.31 69 TYR A O 1
ATOM 560 N N . ASP A 1 70 ? 10.502 -4.722 -14.267 1.00 86.44 70 ASP A N 1
ATOM 561 C CA . ASP A 1 70 ? 11.279 -5.395 -15.301 1.00 86.44 70 ASP A CA 1
ATOM 562 C C . ASP A 1 70 ? 10.381 -6.358 -16.105 1.00 86.44 70 ASP A C 1
ATOM 564 O O . ASP A 1 70 ? 9.153 -6.288 -16.041 1.00 86.44 70 ASP A O 1
ATOM 568 N N . LYS A 1 71 ? 10.978 -7.256 -16.900 1.00 84.06 71 LYS A N 1
ATOM 569 C CA . LYS A 1 71 ? 10.224 -8.220 -17.722 1.00 84.06 71 LYS A CA 1
ATOM 570 C C . LYS A 1 71 ? 9.526 -9.308 -16.894 1.00 84.06 71 LYS A C 1
ATOM 572 O O . LYS A 1 71 ? 8.695 -10.025 -17.445 1.00 84.06 71 LYS A O 1
ATOM 577 N N . GLN A 1 72 ? 9.864 -9.479 -15.626 1.00 85.56 72 GLN A N 1
ATOM 578 C CA . GLN A 1 72 ? 9.379 -10.561 -14.770 1.00 85.56 72 GLN A CA 1
ATOM 579 C C . GLN A 1 72 ? 8.556 -10.049 -13.589 1.00 85.56 72 GLN A C 1
ATOM 581 O O . GLN A 1 72 ? 7.701 -10.780 -13.107 1.00 85.56 72 GLN A O 1
ATOM 586 N N . HIS A 1 73 ? 8.766 -8.812 -13.145 1.00 89.75 73 HIS A N 1
ATOM 587 C CA . HIS A 1 73 ? 8.182 -8.278 -11.922 1.00 89.75 73 HIS A CA 1
ATOM 588 C C . HIS A 1 73 ? 7.319 -7.051 -12.195 1.00 89.75 73 HIS A C 1
ATOM 590 O O . HIS A 1 73 ? 7.748 -6.075 -12.822 1.00 89.75 73 HIS A O 1
ATOM 596 N N . PHE A 1 74 ? 6.123 -7.089 -11.619 1.00 92.69 74 PHE A N 1
ATOM 597 C CA . PHE A 1 74 ? 5.102 -6.054 -11.702 1.00 92.69 74 PHE A CA 1
ATOM 598 C C . PHE A 1 74 ? 4.487 -5.827 -10.320 1.00 92.69 74 PHE A C 1
ATOM 600 O O . PHE A 1 74 ? 4.682 -6.631 -9.408 1.00 92.69 74 PHE A O 1
ATOM 607 N N . SER A 1 75 ? 3.713 -4.762 -10.153 1.00 94.25 75 SER A N 1
ATOM 608 C CA . SER A 1 75 ? 2.836 -4.608 -8.991 1.00 94.25 75 SER A CA 1
ATOM 609 C C . SER A 1 75 ? 1.462 -4.104 -9.389 1.00 94.25 75 SER A C 1
ATOM 611 O O . SER A 1 75 ? 1.288 -3.425 -10.404 1.00 94.25 75 SER A O 1
ATOM 613 N N . ILE A 1 76 ? 0.489 -4.441 -8.551 1.00 94.69 76 ILE A N 1
ATOM 614 C CA . ILE A 1 76 ? -0.813 -3.794 -8.503 1.00 94.69 76 ILE A CA 1
ATOM 615 C C . ILE A 1 76 ? -0.958 -3.103 -7.155 1.00 94.69 76 ILE A C 1
ATOM 617 O O . ILE A 1 76 ? -0.581 -3.647 -6.115 1.00 94.69 76 ILE A O 1
ATOM 621 N N . GLU A 1 77 ? -1.55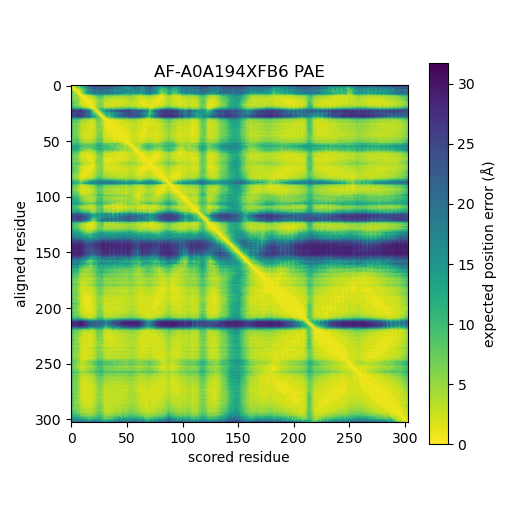6 -1.922 -7.174 1.00 95.31 77 GLU A N 1
ATOM 622 C CA . GLU A 1 77 ? -1.923 -1.204 -5.961 1.00 95.31 77 GLU A CA 1
ATOM 623 C C . GLU A 1 77 ? -3.442 -1.138 -5.850 1.00 95.31 77 GLU A C 1
ATOM 625 O O . GLU A 1 77 ? -4.146 -0.720 -6.776 1.00 95.31 77 GLU A O 1
ATOM 630 N N . GLN A 1 78 ? -3.956 -1.536 -4.694 1.00 93.56 78 GLN A N 1
ATOM 631 C CA . GLN A 1 78 ? -5.372 -1.500 -4.345 1.00 93.56 78 GLN A CA 1
ATOM 632 C C . GLN A 1 78 ? -5.549 -0.728 -3.037 1.00 93.56 78 GLN A C 1
ATOM 634 O O . GLN A 1 78 ? -4.598 -0.509 -2.292 1.00 93.56 78 GLN A O 1
ATOM 639 N N . MET A 1 79 ? -6.767 -0.263 -2.762 1.00 93.38 79 MET A N 1
ATOM 640 C CA . MET A 1 79 ? -7.054 0.531 -1.567 1.00 93.38 79 MET A CA 1
ATOM 641 C C . MET A 1 79 ? -8.047 -0.183 -0.664 1.00 93.38 79 MET A C 1
ATOM 643 O O . MET A 1 79 ? -9.004 -0.807 -1.131 1.00 93.38 79 MET A O 1
ATOM 647 N N . VAL A 1 80 ? -7.820 -0.011 0.630 1.00 93.25 80 VAL A N 1
ATOM 648 C CA . VAL A 1 80 ? -8.767 -0.234 1.713 1.00 93.25 80 VAL A CA 1
ATOM 649 C C . VAL A 1 80 ? -9.260 1.133 2.159 1.00 93.25 80 VAL A C 1
ATOM 651 O O . VAL A 1 80 ? -8.462 2.005 2.495 1.00 93.25 80 VAL A O 1
ATOM 654 N N . THR A 1 81 ? -10.568 1.342 2.127 1.00 93.38 81 THR A N 1
ATOM 655 C CA . THR A 1 81 ? -11.207 2.579 2.575 1.00 93.38 81 THR A CA 1
ATOM 656 C C . THR A 1 81 ? -11.940 2.296 3.871 1.00 93.38 81 THR A C 1
ATOM 658 O O . THR A 1 81 ? -12.757 1.384 3.920 1.00 93.38 81 THR A O 1
ATOM 661 N N . ILE A 1 82 ? -11.640 3.056 4.915 1.00 93.69 82 ILE A N 1
ATOM 662 C CA . ILE A 1 82 ? -12.144 2.823 6.263 1.00 93.69 82 ILE A CA 1
ATOM 663 C C . ILE A 1 82 ? -12.913 4.057 6.704 1.00 93.69 82 ILE A C 1
ATOM 665 O O . ILE A 1 82 ? -12.366 5.159 6.715 1.00 93.69 82 ILE A O 1
ATOM 669 N N . CYS A 1 83 ? -14.164 3.859 7.092 1.00 93.19 83 CYS A N 1
ATOM 670 C CA . CYS A 1 83 ? -14.978 4.853 7.772 1.00 93.19 83 CYS A CA 1
ATOM 671 C C . CYS A 1 83 ? -15.370 4.287 9.134 1.00 93.19 83 CYS A C 1
ATOM 673 O O . CYS A 1 83 ? -15.839 3.154 9.207 1.00 93.19 83 CYS A O 1
ATOM 675 N N . VAL A 1 84 ? -15.178 5.050 10.204 1.00 93.50 84 VAL A N 1
ATOM 676 C CA . VAL A 1 84 ? -15.637 4.656 11.539 1.00 93.50 84 VAL A CA 1
ATOM 677 C C . VAL A 1 84 ? -16.670 5.663 11.993 1.00 93.50 84 VAL A C 1
ATOM 679 O O . VAL A 1 84 ? -16.410 6.864 12.027 1.00 93.50 84 VAL A O 1
ATOM 682 N N . THR A 1 85 ? -17.830 5.145 12.363 1.00 91.12 85 THR A N 1
ATOM 683 C CA . THR A 1 85 ? -18.941 5.913 12.911 1.00 91.12 85 THR A CA 1
ATOM 684 C C . THR A 1 85 ? -19.165 5.489 14.353 1.00 91.12 85 THR A C 1
ATOM 686 O O . THR A 1 85 ? -18.930 4.337 14.711 1.00 91.12 85 THR A O 1
ATOM 689 N N . HIS A 1 86 ? -19.586 6.423 15.194 1.00 86.00 86 HIS A N 1
ATOM 690 C CA . HIS A 1 86 ? -19.861 6.181 16.605 1.00 86.00 86 HIS A CA 1
ATOM 691 C C . HIS A 1 86 ? -21.214 6.803 16.943 1.00 86.00 86 HIS A C 1
ATOM 693 O O . HIS A 1 86 ? -21.479 7.952 16.584 1.00 86.00 86 HIS A O 1
ATOM 699 N N . ASN A 1 87 ? -22.072 6.035 17.608 1.00 84.62 87 ASN A N 1
ATOM 700 C CA . ASN A 1 87 ? -23.318 6.506 18.200 1.00 84.62 87 ASN A CA 1
ATOM 701 C C . ASN A 1 87 ? -23.151 6.588 19.731 1.00 84.62 87 ASN A C 1
ATOM 703 O O . ASN A 1 87 ? -22.069 6.368 20.251 1.00 84.62 87 ASN A O 1
ATOM 707 N N . THR A 1 88 ? -24.184 6.945 20.490 1.00 77.06 88 THR A N 1
ATOM 708 C CA . THR A 1 88 ? -24.047 7.144 21.947 1.00 77.06 88 THR A CA 1
ATOM 709 C C . THR A 1 88 ? -23.710 5.880 22.750 1.00 77.06 88 THR A C 1
ATOM 711 O O . THR A 1 88 ? -23.320 6.012 23.909 1.00 77.06 88 THR A O 1
ATOM 714 N N . GLN A 1 89 ? -23.877 4.682 22.183 1.00 79.88 89 GLN A N 1
ATOM 715 C CA . GLN A 1 89 ? -23.751 3.400 22.887 1.00 79.88 89 GLN A CA 1
ATOM 716 C C . GLN A 1 89 ? -22.759 2.427 22.237 1.00 79.88 89 GLN A C 1
ATOM 718 O O . GLN A 1 89 ? -22.311 1.504 22.908 1.00 79.88 89 GLN A O 1
ATOM 723 N N . ASP A 1 90 ? -22.426 2.616 20.962 1.00 88.94 90 ASP A N 1
ATOM 724 C CA . ASP A 1 90 ? -21.651 1.676 20.159 1.00 88.94 90 ASP A CA 1
ATOM 725 C C . ASP A 1 90 ? -20.974 2.379 18.969 1.00 88.94 90 ASP A C 1
ATOM 727 O O . ASP A 1 90 ? -21.219 3.553 18.667 1.00 88.94 90 ASP A O 1
ATOM 731 N N . TRP A 1 91 ? -20.131 1.650 18.249 1.00 94.00 91 TRP A N 1
ATOM 732 C CA . TRP A 1 91 ? -19.453 2.121 17.055 1.00 94.00 91 TRP A CA 1
ATOM 733 C C . TRP A 1 91 ? -19.414 1.058 15.962 1.00 94.00 91 TRP A C 1
ATOM 735 O O . TRP A 1 91 ? -19.527 -0.139 16.193 1.00 94.00 91 TRP A O 1
ATOM 745 N N . MET A 1 92 ? -19.228 1.516 14.730 1.00 93.75 92 MET A N 1
ATOM 746 C CA . MET A 1 92 ? -19.138 0.655 13.560 1.00 93.75 92 MET A CA 1
ATOM 747 C C . MET A 1 92 ? -18.010 1.130 12.650 1.00 93.75 92 MET A C 1
ATOM 749 O O . MET A 1 92 ? -17.970 2.301 12.268 1.00 93.75 92 MET A O 1
ATOM 753 N N . ALA A 1 93 ? -17.128 0.208 12.256 1.00 93.19 93 ALA A N 1
ATOM 754 C CA . ALA A 1 93 ? -16.225 0.397 11.125 1.00 93.19 93 ALA A CA 1
ATOM 755 C C . ALA A 1 93 ? -16.837 -0.184 9.850 1.00 93.19 93 ALA A C 1
ATOM 757 O O . ALA A 1 93 ? -17.131 -1.375 9.769 1.00 93.19 93 ALA A O 1
ATOM 758 N N . LEU A 1 94 ? -16.944 0.650 8.824 1.00 93.56 94 LEU A N 1
ATOM 759 C CA . LEU A 1 94 ? -17.245 0.255 7.461 1.00 93.56 94 LEU A CA 1
ATOM 760 C C . LEU A 1 94 ? -15.946 0.222 6.655 1.00 93.56 94 LEU A C 1
ATOM 762 O O . LEU A 1 94 ? -15.293 1.251 6.459 1.00 93.56 94 LEU A O 1
ATOM 766 N N . ILE A 1 95 ? -15.566 -0.974 6.209 1.00 92.56 95 ILE A N 1
ATOM 767 C CA . ILE A 1 95 ? -14.308 -1.232 5.504 1.00 92.56 95 ILE A CA 1
ATOM 768 C C . ILE A 1 95 ? -14.629 -1.654 4.069 1.00 92.56 95 ILE A C 1
ATOM 770 O O . ILE A 1 95 ? -15.171 -2.731 3.832 1.00 92.56 95 ILE A O 1
ATOM 774 N N . TRP A 1 96 ? -14.262 -0.817 3.101 1.00 91.19 96 TRP A N 1
ATOM 775 C CA . TRP A 1 96 ? -14.353 -1.124 1.676 1.00 91.19 96 TRP A CA 1
ATOM 776 C C . TRP A 1 96 ? -13.014 -1.586 1.129 1.00 91.19 96 TRP A C 1
ATOM 778 O O . TRP A 1 96 ? -12.030 -0.846 1.148 1.00 91.19 96 TRP A O 1
ATOM 788 N N . LEU A 1 97 ? -12.998 -2.793 0.574 1.00 91.06 97 LEU A N 1
ATOM 789 C CA . LEU A 1 97 ? -11.853 -3.341 -0.135 1.00 91.06 97 LEU A CA 1
ATOM 790 C C . LEU A 1 97 ? -12.069 -3.182 -1.637 1.00 91.06 97 LEU A C 1
ATOM 792 O O . LEU A 1 97 ? -13.110 -3.554 -2.166 1.00 91.06 97 LEU A O 1
ATOM 796 N N . ASN A 1 98 ? -11.043 -2.723 -2.348 1.00 91.25 98 ASN A N 1
ATOM 797 C CA . ASN A 1 98 ? -11.004 -2.825 -3.808 1.00 91.25 98 ASN A CA 1
ATOM 798 C C . ASN A 1 98 ? -10.778 -4.275 -4.306 1.00 91.25 98 ASN A C 1
ATOM 800 O O . ASN A 1 98 ? -10.555 -4.476 -5.499 1.00 91.25 98 ASN A O 1
ATOM 804 N N . HIS A 1 99 ? -10.760 -5.265 -3.411 1.00 88.00 99 HIS A N 1
ATOM 805 C CA . HIS A 1 99 ? -10.538 -6.674 -3.725 1.00 88.00 99 HIS A CA 1
ATOM 806 C C . HIS A 1 99 ? -11.894 -7.343 -3.939 1.00 88.00 99 HIS A C 1
ATOM 808 O O . HIS A 1 99 ? -12.656 -7.534 -2.995 1.00 88.00 99 HIS A O 1
ATOM 814 N N . GLY A 1 100 ? -12.196 -7.648 -5.193 1.00 86.44 100 GLY A N 1
ATOM 815 C CA . GLY A 1 100 ? -13.374 -8.389 -5.608 1.00 86.44 100 GLY A CA 1
ATOM 816 C C . GLY A 1 100 ? -12.967 -9.707 -6.257 1.00 86.44 100 GLY A C 1
ATOM 817 O O . GLY A 1 100 ? -12.138 -10.455 -5.741 1.00 86.44 100 GLY A O 1
ATOM 818 N N . LYS A 1 101 ? -13.559 -9.986 -7.415 1.00 84.44 101 LYS A N 1
ATOM 819 C CA . LYS A 1 101 ? -13.243 -11.133 -8.260 1.00 84.44 101 LYS A CA 1
ATOM 820 C C . LYS A 1 101 ? -11.790 -11.088 -8.717 1.00 84.44 101 LYS A C 1
ATOM 822 O O . LYS A 1 101 ? -11.215 -10.026 -8.945 1.00 84.44 101 LYS A O 1
ATOM 827 N N . ASP A 1 102 ? -11.247 -12.280 -8.898 1.00 83.50 102 ASP A N 1
ATOM 828 C CA . ASP A 1 102 ? -9.951 -12.548 -9.508 1.00 83.50 102 ASP A CA 1
ATOM 829 C C . ASP A 1 102 ? -9.691 -11.689 -10.771 1.00 83.50 102 ASP A C 1
ATOM 831 O O . ASP A 1 102 ? -10.569 -11.569 -11.633 1.00 83.50 102 ASP A O 1
ATOM 835 N N . LEU A 1 103 ? -8.492 -11.097 -10.898 1.00 83.25 103 LEU A N 1
ATOM 836 C CA . LEU A 1 103 ? -8.133 -10.251 -12.056 1.00 83.25 103 LEU A CA 1
ATOM 837 C C . LEU A 1 103 ? -8.092 -11.029 -13.372 1.00 83.25 103 LEU A C 1
ATOM 839 O O . LEU A 1 103 ? -8.273 -10.451 -14.446 1.00 83.25 103 LEU A O 1
ATOM 843 N N . GLY A 1 104 ? -7.908 -12.342 -13.300 1.00 78.62 104 GLY A N 1
ATOM 844 C CA . GLY A 1 104 ? -8.085 -13.288 -14.387 1.00 78.62 104 GLY A CA 1
ATOM 845 C C . GLY A 1 104 ? -9.474 -13.238 -15.014 1.00 78.62 104 GLY A C 1
ATOM 846 O O . GLY A 1 104 ? -9.605 -13.474 -16.214 1.00 78.62 104 GLY A O 1
ATOM 847 N N . HIS A 1 105 ? -10.500 -12.844 -14.260 1.00 79.31 105 HIS A N 1
ATOM 848 C CA . HIS A 1 105 ? -11.863 -12.656 -14.764 1.00 79.31 105 HIS A CA 1
ATOM 849 C C . HIS A 1 105 ? -12.185 -11.207 -15.148 1.00 79.31 105 HIS A C 1
ATOM 851 O O . HIS A 1 105 ? -13.256 -10.950 -15.697 1.00 79.31 105 HIS A O 1
ATOM 857 N N . SER A 1 106 ? -11.283 -10.258 -14.883 1.00 79.38 106 SER A N 1
ATOM 858 C CA . SER A 1 106 ? -11.482 -8.862 -15.275 1.00 79.38 106 SER A CA 1
ATOM 859 C C . SER A 1 106 ? -11.497 -8.723 -16.799 1.00 79.38 106 SER A C 1
ATOM 861 O O . SER A 1 106 ? -10.706 -9.347 -17.510 1.00 79.38 106 SER A O 1
ATOM 863 N N . SER A 1 107 ? -12.406 -7.895 -17.311 1.00 74.81 107 SER A N 1
ATOM 864 C CA . SER A 1 107 ? -12.603 -7.699 -18.751 1.00 74.81 107 SER A CA 1
ATOM 865 C C . SER A 1 107 ? -11.525 -6.806 -19.381 1.00 74.81 107 SER A C 1
ATOM 867 O O . SER A 1 107 ? -11.317 -6.835 -20.595 1.00 74.81 107 SER A O 1
ATOM 869 N N . THR A 1 108 ? -10.838 -5.990 -18.575 1.00 85.38 108 THR A N 1
ATOM 870 C CA . THR A 1 108 ? -9.917 -4.946 -19.042 1.00 85.38 108 THR A CA 1
ATOM 871 C C . THR A 1 108 ? -8.750 -4.745 -18.073 1.00 85.38 108 THR A C 1
ATOM 873 O O . THR A 1 108 ? -8.818 -5.144 -16.923 1.00 85.38 108 THR A O 1
ATOM 876 N N . GLY A 1 109 ? -7.662 -4.117 -18.531 1.00 88.00 109 GLY A N 1
ATOM 877 C CA . GLY A 1 109 ? -6.523 -3.740 -17.684 1.00 88.00 109 GLY A CA 1
ATOM 878 C C . GLY A 1 109 ? -5.163 -4.170 -18.248 1.00 88.00 109 GLY A C 1
ATOM 879 O O . GLY A 1 109 ? -5.105 -5.000 -19.160 1.00 88.00 109 GLY A O 1
ATOM 880 N N . PRO A 1 110 ? -4.050 -3.612 -17.736 1.00 87.56 110 PRO A N 1
ATOM 881 C CA . PRO A 1 110 ? -2.700 -3.958 -18.194 1.00 87.56 110 PRO A CA 1
ATOM 882 C C . PRO A 1 110 ? -2.349 -5.441 -18.023 1.00 87.56 110 PRO A C 1
ATOM 884 O O . PRO A 1 110 ? -1.719 -6.030 -18.900 1.00 87.56 110 PRO A O 1
ATOM 887 N N . TRP A 1 111 ? -2.816 -6.074 -16.943 1.00 86.44 111 TRP A N 1
ATOM 888 C CA . TRP A 1 111 ? -2.568 -7.493 -16.655 1.00 86.44 111 TRP A CA 1
ATOM 889 C C . TRP A 1 111 ? -3.075 -8.433 -17.761 1.00 86.44 111 TRP A C 1
ATOM 891 O O . TRP A 1 111 ? -2.473 -9.478 -17.993 1.00 86.44 111 TRP A O 1
ATOM 901 N N . LYS A 1 112 ? -4.113 -8.046 -18.516 1.00 81.06 112 LYS A N 1
ATOM 902 C CA . LYS A 1 112 ? -4.608 -8.817 -19.670 1.00 81.06 112 LYS A CA 1
ATOM 903 C C . LYS A 1 112 ? -3.691 -8.759 -20.884 1.00 81.06 112 LYS A C 1
ATOM 905 O O . LYS A 1 112 ? -3.502 -9.765 -21.563 1.00 81.06 112 LYS A O 1
ATOM 910 N N . VAL A 1 113 ? -3.091 -7.601 -21.144 1.00 78.25 113 VAL A N 1
ATOM 911 C CA . VAL A 1 113 ? -2.150 -7.427 -22.261 1.00 78.25 113 VAL A CA 1
ATOM 912 C C . VAL A 1 113 ? -0.920 -8.307 -22.059 1.00 78.25 113 VAL A C 1
ATOM 914 O O . VAL A 1 113 ? -0.414 -8.915 -23.001 1.00 78.25 113 VAL A O 1
ATOM 917 N N . LEU A 1 114 ? -0.483 -8.434 -20.805 1.00 74.62 114 LEU A N 1
ATOM 918 C CA . LEU A 1 114 ? 0.649 -9.277 -20.441 1.00 74.62 114 LEU A CA 1
ATOM 919 C C . LEU A 1 114 ? 0.345 -10.771 -20.614 1.00 74.62 114 LEU A C 1
ATOM 921 O O . LEU A 1 114 ? 1.228 -11.500 -21.066 1.00 74.62 114 LEU A O 1
ATOM 925 N N . GLN A 1 115 ? -0.891 -11.205 -20.336 1.00 68.88 115 GLN A N 1
ATOM 926 C CA . GLN A 1 115 ? -1.340 -12.592 -20.529 1.00 68.88 115 GLN A CA 1
ATOM 927 C C . GLN A 1 115 ? -1.436 -12.995 -22.013 1.00 68.88 115 GLN A C 1
ATOM 929 O O . GLN A 1 115 ? -1.133 -14.137 -22.350 1.00 68.88 115 GLN A O 1
ATOM 934 N N . TRP A 1 116 ? -1.824 -12.074 -22.907 1.00 55.06 116 TRP A N 1
ATOM 935 C CA . TRP A 1 116 ? -2.061 -12.369 -24.333 1.00 55.06 116 TRP A CA 1
ATOM 936 C C . TRP A 1 116 ? -0.832 -12.272 -25.243 1.00 55.06 116 TRP A C 1
ATOM 938 O O . TRP A 1 116 ? -0.899 -12.658 -26.409 1.00 55.06 116 TRP A O 1
ATOM 948 N N . SER A 1 117 ? 0.295 -11.772 -24.737 1.00 54.09 117 SER A N 1
ATOM 949 C CA . SER A 1 117 ? 1.508 -11.546 -25.539 1.00 54.09 117 SER A CA 1
ATOM 950 C C . SER A 1 117 ? 2.249 -12.825 -25.987 1.00 54.09 117 SER A C 1
ATOM 952 O O . SER A 1 117 ? 3.289 -12.738 -26.641 1.00 54.09 117 SER A O 1
ATOM 954 N N . SER A 1 118 ? 1.732 -14.022 -25.685 1.00 49.12 118 SER A N 1
ATOM 955 C CA . SER A 1 118 ? 2.332 -15.309 -26.064 1.00 49.12 118 SER A CA 1
ATOM 956 C C . SER A 1 118 ? 1.312 -16.349 -26.527 1.00 49.12 118 SER A C 1
ATOM 958 O O . SER A 1 118 ? 0.169 -16.367 -26.086 1.00 49.12 118 SER A O 1
ATOM 960 N N . ARG A 1 119 ? 1.763 -17.267 -27.400 1.00 47.31 119 ARG A N 1
ATOM 961 C CA . ARG A 1 119 ? 0.975 -18.397 -27.942 1.00 47.31 119 ARG A CA 1
ATOM 962 C C . ARG A 1 119 ? 0.474 -19.383 -26.871 1.00 47.31 119 ARG A C 1
ATOM 964 O O . ARG A 1 119 ? -0.398 -20.192 -27.163 1.00 47.31 119 ARG A O 1
ATOM 971 N N . THR A 1 120 ? 1.004 -19.302 -25.654 1.00 49.53 120 THR A N 1
ATOM 972 C CA . THR A 1 120 ? 0.529 -19.994 -24.451 1.00 49.53 120 THR A CA 1
ATOM 973 C C . THR A 1 120 ? 0.189 -18.946 -23.386 1.00 49.53 120 THR A C 1
ATOM 975 O O . THR A 1 120 ? 0.986 -18.013 -23.219 1.00 49.53 120 THR A O 1
ATOM 978 N N . PRO A 1 121 ? -0.950 -19.052 -22.673 1.00 52.25 121 PRO A N 1
ATOM 979 C CA . PRO A 1 121 ? -1.255 -18.156 -21.561 1.00 52.25 121 PRO A CA 1
ATOM 980 C C . PRO A 1 121 ? -0.136 -18.281 -20.525 1.00 52.25 121 PRO A C 1
ATOM 982 O O . PRO A 1 121 ? 0.110 -19.361 -19.993 1.00 52.25 121 PRO A O 1
ATOM 985 N N . LYS A 1 122 ? 0.619 -17.199 -20.322 1.00 61.03 122 LYS A N 1
ATOM 986 C CA . LYS A 1 122 ? 1.685 -17.161 -19.319 1.00 61.03 122 LYS A CA 1
ATOM 987 C C . LYS A 1 122 ? 1.063 -16.872 -17.964 1.00 61.03 122 LYS A C 1
ATOM 989 O O . LYS A 1 122 ? 0.278 -15.930 -17.834 1.00 61.03 122 LYS A O 1
ATOM 994 N N . ASN A 1 123 ? 1.458 -17.661 -16.971 1.00 69.25 123 ASN A N 1
ATOM 995 C CA . ASN A 1 123 ? 1.001 -17.514 -15.600 1.00 69.25 123 ASN A CA 1
ATOM 996 C C . ASN A 1 123 ? 1.656 -16.261 -15.013 1.00 69.25 123 ASN A C 1
ATOM 998 O O . ASN A 1 123 ? 2.799 -16.279 -14.560 1.00 69.25 123 ASN A O 1
ATOM 1002 N N . LEU A 1 124 ? 0.944 -15.140 -15.078 1.00 78.69 124 LEU A N 1
ATOM 1003 C CA . LEU A 1 124 ? 1.174 -14.069 -14.124 1.00 78.69 124 LEU A CA 1
ATOM 1004 C C . LEU A 1 124 ? 0.728 -14.632 -12.769 1.00 78.69 124 LEU A C 1
ATOM 1006 O O . LEU A 1 124 ? -0.387 -15.130 -12.657 1.00 78.69 124 LEU A O 1
ATOM 1010 N N . ALA A 1 125 ? 1.605 -14.612 -11.777 1.00 84.31 125 ALA A N 1
ATOM 1011 C CA . ALA A 1 125 ? 1.340 -15.120 -10.442 1.00 84.31 125 ALA A CA 1
ATOM 1012 C C . ALA A 1 125 ? 1.409 -13.965 -9.448 1.00 84.31 125 ALA A C 1
ATOM 1014 O O . ALA A 1 125 ? 2.300 -13.122 -9.526 1.00 84.31 125 ALA A O 1
ATOM 1015 N N . VAL A 1 126 ? 0.468 -13.919 -8.508 1.00 86.19 126 VAL A N 1
ATOM 1016 C CA . VAL A 1 126 ? 0.528 -12.974 -7.391 1.00 86.19 126 VAL A CA 1
ATOM 1017 C C . VAL A 1 126 ? 1.404 -13.591 -6.303 1.00 86.19 126 VAL A C 1
ATOM 1019 O O . VAL A 1 126 ? 1.137 -14.698 -5.839 1.00 86.19 126 VAL A O 1
ATOM 1022 N N . LEU A 1 127 ? 2.473 -12.895 -5.914 1.00 88.31 127 LEU A N 1
ATOM 1023 C CA . LEU A 1 127 ? 3.360 -13.340 -4.842 1.00 88.31 127 LEU A CA 1
ATOM 1024 C C . LEU A 1 127 ? 2.702 -13.077 -3.485 1.00 88.31 127 LEU A C 1
ATOM 1026 O O . LEU A 1 127 ? 2.172 -11.983 -3.294 1.00 88.31 127 LEU A O 1
ATOM 1030 N N . PRO A 1 128 ? 2.765 -14.011 -2.521 1.00 87.94 128 PRO A N 1
ATOM 1031 C CA . PRO A 1 128 ? 2.075 -13.863 -1.245 1.00 87.94 128 PRO A CA 1
ATOM 1032 C C . PRO A 1 128 ? 2.639 -12.711 -0.404 1.00 87.94 128 PRO A C 1
ATOM 1034 O O . PRO A 1 128 ? 3.856 -12.520 -0.305 1.00 87.94 128 PRO A O 1
ATOM 1037 N N . THR A 1 129 ? 1.750 -11.993 0.290 1.00 89.50 129 THR A N 1
ATOM 1038 C CA . THR A 1 129 ? 2.150 -11.000 1.294 1.00 89.50 129 THR A CA 1
ATOM 1039 C C . THR A 1 129 ? 2.551 -11.695 2.591 1.00 89.50 129 THR A C 1
ATOM 1041 O O . THR A 1 129 ? 1.716 -12.223 3.324 1.00 89.50 129 THR A O 1
ATOM 1044 N N . ILE A 1 130 ? 3.852 -11.707 2.879 1.00 86.81 130 ILE A N 1
ATOM 1045 C CA . ILE A 1 130 ? 4.431 -12.408 4.023 1.00 86.81 130 ILE A CA 1
ATOM 1046 C C . ILE A 1 130 ? 4.298 -11.520 5.258 1.00 86.81 130 ILE A C 1
ATOM 1048 O O . ILE A 1 130 ? 4.979 -10.506 5.393 1.00 86.81 130 ILE A O 1
ATOM 1052 N N . GLN A 1 131 ? 3.445 -11.933 6.194 1.00 83.81 131 GLN A N 1
ATOM 1053 C CA . GLN A 1 131 ? 3.330 -11.302 7.505 1.00 83.81 131 GLN A CA 1
ATOM 1054 C C . GLN A 1 131 ? 4.167 -12.063 8.535 1.00 83.81 131 GLN A C 1
ATOM 1056 O O . GLN A 1 131 ? 3.874 -13.214 8.862 1.00 83.81 131 GLN A O 1
ATOM 1061 N N . TYR A 1 132 ? 5.173 -11.410 9.117 1.00 77.81 132 TYR A N 1
ATOM 1062 C CA . TYR A 1 132 ? 5.871 -11.984 10.263 1.00 77.81 132 TYR A CA 1
ATOM 1063 C C . TYR A 1 132 ? 5.006 -11.896 11.525 1.00 77.81 132 TYR A C 1
ATOM 1065 O O . TYR A 1 132 ? 4.591 -10.817 11.951 1.00 77.81 132 TYR A O 1
ATOM 1073 N N . ARG A 1 133 ? 4.762 -13.041 12.168 1.00 72.06 133 ARG A N 1
ATOM 1074 C CA . ARG A 1 133 ? 4.089 -13.116 13.469 1.00 72.06 133 ARG A CA 1
ATOM 1075 C C . ARG A 1 133 ? 5.026 -13.747 14.487 1.00 72.06 133 ARG A C 1
ATOM 1077 O O . ARG A 1 133 ? 5.410 -14.911 14.373 1.00 72.06 133 ARG A O 1
ATOM 1084 N N . SER A 1 134 ? 5.362 -12.981 15.523 1.00 71.19 134 SER A N 1
ATOM 1085 C CA . SER A 1 134 ? 6.201 -13.475 16.616 1.00 71.19 134 SER A CA 1
ATOM 1086 C C . SER A 1 134 ? 5.585 -14.730 17.242 1.00 71.19 134 SER A C 1
ATOM 1088 O O . SER A 1 134 ? 4.397 -14.750 17.583 1.00 71.19 134 SER A O 1
ATOM 1090 N N . ARG A 1 135 ? 6.414 -15.770 17.398 1.00 70.06 135 ARG A N 1
ATOM 1091 C CA . ARG A 1 135 ? 6.056 -17.063 18.005 1.00 70.06 135 ARG A CA 1
ATOM 1092 C C . ARG A 1 135 ? 4.945 -17.825 17.273 1.00 70.06 135 ARG A C 1
ATOM 1094 O O . ARG A 1 135 ? 4.268 -18.628 17.906 1.00 70.06 135 ARG A O 1
ATOM 1101 N N . ILE A 1 136 ? 4.750 -17.609 15.968 1.00 69.94 136 ILE A N 1
ATOM 1102 C CA . ILE A 1 136 ? 3.719 -18.330 15.198 1.00 69.94 136 ILE A CA 1
ATOM 1103 C C . ILE A 1 136 ? 3.883 -19.854 15.286 1.00 69.94 136 ILE A C 1
ATOM 1105 O O . ILE A 1 136 ? 2.903 -20.550 15.510 1.00 69.94 136 ILE A O 1
ATOM 1109 N N . ALA A 1 137 ? 5.123 -20.355 15.271 1.00 67.50 137 ALA A N 1
ATOM 1110 C CA . ALA A 1 137 ? 5.430 -21.780 15.423 1.00 67.50 137 ALA A CA 1
ATOM 1111 C C . ALA A 1 137 ? 5.028 -22.372 16.791 1.00 67.50 137 ALA A C 1
ATOM 1113 O O . ALA A 1 137 ? 4.938 -23.585 16.933 1.00 67.50 137 ALA A O 1
ATOM 1114 N N . LEU A 1 138 ? 4.803 -21.528 17.805 1.00 70.69 138 LEU A N 1
ATOM 1115 C CA . LEU A 1 138 ? 4.412 -21.946 19.155 1.00 70.69 138 LEU A CA 1
ATOM 1116 C C . LEU A 1 138 ? 2.904 -21.813 19.396 1.00 70.69 138 LEU A C 1
ATOM 1118 O O . LEU A 1 138 ? 2.413 -22.200 20.457 1.00 70.69 138 LEU A O 1
ATOM 1122 N N . LYS A 1 139 ? 2.162 -21.229 18.451 1.00 63.72 139 LYS A N 1
ATOM 1123 C CA . LYS A 1 139 ? 0.714 -21.087 18.557 1.00 63.72 139 LYS A CA 1
ATOM 1124 C C . LYS A 1 139 ? 0.065 -22.318 17.941 1.00 63.72 139 LYS A C 1
ATOM 1126 O O . LYS A 1 139 ? 0.178 -22.556 16.746 1.00 63.72 139 LYS A O 1
ATOM 1131 N N . ARG A 1 140 ? -0.629 -23.094 18.771 1.00 53.62 140 ARG A N 1
ATOM 1132 C CA . ARG A 1 140 ? -1.538 -24.139 18.301 1.00 53.62 140 ARG A CA 1
ATOM 1133 C C . ARG A 1 140 ? -2.786 -23.431 17.788 1.00 53.62 140 ARG A C 1
ATOM 1135 O O . ARG A 1 140 ? -3.591 -22.975 18.597 1.00 53.62 140 ARG A O 1
ATOM 1142 N N . GLU A 1 141 ? -2.905 -23.256 16.477 1.00 57.75 141 GLU A N 1
ATOM 1143 C CA . GLU A 1 141 ? -4.181 -22.811 15.923 1.00 57.75 141 GLU A CA 1
ATOM 1144 C C . GLU A 1 141 ? -5.229 -23.895 16.226 1.00 57.75 141 GLU A C 1
ATOM 1146 O O . GLU A 1 141 ? -4.927 -25.087 16.092 1.00 57.75 141 GLU A O 1
ATOM 1151 N N . PRO A 1 142 ? -6.428 -23.537 16.720 1.00 52.94 142 PRO A N 1
ATOM 1152 C CA . PRO A 1 142 ? -7.520 -24.494 16.761 1.00 52.94 142 PRO A CA 1
ATOM 1153 C C . PRO A 1 142 ? -7.715 -25.027 15.339 1.00 52.94 142 PRO A C 1
ATOM 1155 O O . PRO A 1 142 ? -7.765 -24.236 14.399 1.00 52.94 142 PRO A O 1
ATOM 1158 N N . ASN A 1 143 ? -7.756 -26.358 15.19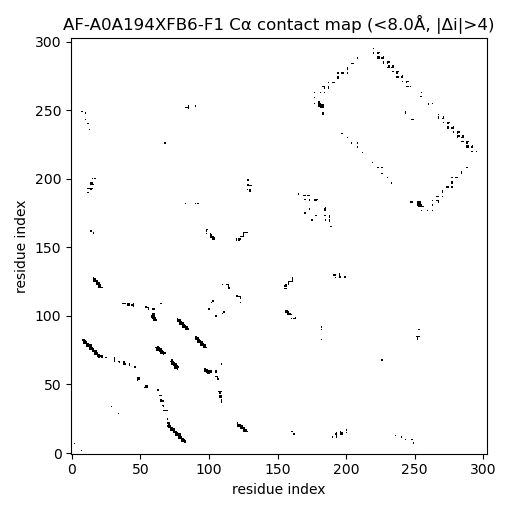3 1.00 43.66 143 ASN A N 1
ATOM 1159 C CA . ASN A 1 143 ? -8.026 -27.053 13.933 1.00 43.66 143 ASN A CA 1
ATOM 1160 C C . ASN A 1 143 ? -9.381 -26.588 13.387 1.00 43.66 143 ASN A C 1
ATOM 1162 O O . ASN A 1 143 ? -10.407 -27.226 13.609 1.00 43.66 143 ASN A O 1
ATOM 1166 N N . HIS A 1 144 ? -9.393 -25.475 12.675 1.00 49.38 144 HIS A N 1
ATOM 1167 C CA . HIS A 1 144 ? -10.468 -25.137 11.779 1.00 49.38 144 HIS A CA 1
ATOM 1168 C C . HIS A 1 144 ? -9.985 -25.594 10.421 1.00 49.38 144 HIS A C 1
ATOM 1170 O O . HIS A 1 144 ? -9.047 -25.031 9.855 1.00 49.38 144 HIS A O 1
ATOM 1176 N N . ALA A 1 145 ? -10.586 -26.694 9.959 1.00 41.62 145 ALA A N 1
ATOM 1177 C CA . ALA A 1 145 ? -10.564 -27.049 8.557 1.00 41.62 145 ALA A CA 1
ATOM 1178 C C . ALA A 1 145 ? -10.750 -25.749 7.773 1.00 41.62 145 ALA A C 1
ATOM 1180 O O . ALA A 1 145 ? -11.671 -24.980 8.076 1.00 41.62 145 ALA A O 1
ATOM 1181 N N . SER A 1 146 ? -9.848 -25.477 6.824 1.00 42.78 146 SER A N 1
ATOM 1182 C CA . SER A 1 146 ? -10.173 -24.501 5.788 1.00 42.78 146 SER A CA 1
ATOM 1183 C C . SER A 1 146 ? -11.600 -24.812 5.346 1.00 42.78 146 SER A C 1
ATOM 1185 O O . SER A 1 146 ? -11.891 -26.002 5.173 1.00 42.78 146 SER A O 1
ATOM 1187 N N . PRO A 1 147 ? -12.503 -23.819 5.218 1.00 42.97 147 PRO A N 1
ATOM 1188 C CA . PRO A 1 147 ? -13.738 -24.080 4.495 1.00 42.97 147 PRO A CA 1
ATOM 1189 C C . PRO A 1 147 ? -13.311 -24.787 3.218 1.00 42.97 147 PRO A C 1
ATOM 1191 O O . PRO A 1 147 ? -12.342 -24.325 2.612 1.00 42.97 147 PRO A O 1
ATOM 1194 N N . ASP A 1 148 ? -13.921 -25.939 2.923 1.00 38.53 148 ASP A N 1
ATOM 1195 C CA . ASP A 1 148 ? -13.647 -26.731 1.731 1.00 38.53 148 ASP A CA 1
ATOM 1196 C C . ASP A 1 148 ? -13.594 -25.764 0.552 1.00 38.53 148 ASP A C 1
ATOM 1198 O O . ASP A 1 148 ? -14.622 -25.367 0.005 1.00 38.53 148 ASP A O 1
ATOM 1202 N N . HIS A 1 149 ? -12.395 -25.297 0.207 1.00 42.84 149 HIS A N 1
ATOM 1203 C CA . HIS A 1 149 ? -12.187 -24.603 -1.034 1.00 42.84 149 HIS A CA 1
ATOM 1204 C C . HIS A 1 149 ? -12.333 -25.753 -2.010 1.00 42.84 149 HIS A C 1
ATOM 1206 O O . HIS A 1 149 ? -11.468 -26.639 -1.978 1.00 42.84 149 HIS A O 1
ATOM 1212 N N . PRO A 1 150 ? -13.438 -25.821 -2.785 1.00 36.41 150 PRO A N 1
ATOM 1213 C CA . PRO A 1 150 ? -13.571 -26.861 -3.788 1.00 36.41 150 PRO A CA 1
ATOM 1214 C C . PRO A 1 150 ? -12.274 -26.797 -4.568 1.00 36.41 150 PRO A C 1
ATOM 1216 O O . PRO A 1 150 ? -11.916 -25.695 -4.993 1.00 36.41 150 PRO A O 1
ATOM 1219 N N . ALA A 1 151 ? -11.530 -27.914 -4.565 1.00 37.59 151 ALA A N 1
ATOM 1220 C CA . ALA A 1 151 ? -10.167 -28.014 -5.070 1.00 37.59 151 ALA A CA 1
ATOM 1221 C C . ALA A 1 151 ? -10.052 -27.079 -6.262 1.00 37.59 151 ALA A C 1
ATOM 1223 O O . ALA A 1 151 ? -10.724 -27.337 -7.259 1.00 37.59 151 ALA A O 1
ATOM 1224 N N . ALA A 1 152 ? -9.376 -25.935 -6.069 1.00 44.28 152 ALA A N 1
ATOM 1225 C CA . ALA A 1 152 ? -9.479 -24.824 -6.998 1.00 44.28 152 ALA A CA 1
ATOM 1226 C C . ALA A 1 152 ? -9.204 -25.404 -8.376 1.00 44.28 152 ALA A C 1
ATOM 1228 O O . ALA A 1 152 ? -8.099 -25.904 -8.603 1.00 44.28 152 ALA A O 1
ATOM 1229 N N . GLU A 1 153 ? -10.226 -25.435 -9.240 1.00 41.41 153 GLU A N 1
ATOM 1230 C CA . GLU A 1 153 ? -10.017 -25.763 -10.638 1.00 41.41 153 GLU A CA 1
ATOM 1231 C C . GLU A 1 153 ? -8.866 -24.863 -11.047 1.00 41.41 153 GLU A C 1
ATOM 1233 O O . GLU A 1 153 ? -8.959 -23.638 -10.912 1.00 41.41 153 GLU A O 1
ATOM 1238 N N . GLN A 1 154 ? -7.730 -25.477 -11.377 1.00 46.50 154 GLN A N 1
ATOM 1239 C CA . GLN A 1 154 ? -6.507 -24.767 -11.704 1.00 46.50 154 GLN A CA 1
ATOM 1240 C C . GLN A 1 154 ? -6.759 -24.080 -13.039 1.00 46.50 154 GLN A C 1
ATOM 1242 O O . GLN A 1 154 ? -6.358 -24.566 -14.090 1.00 46.50 154 GLN A O 1
ATOM 1247 N N . ASN A 1 155 ? -7.500 -22.977 -13.009 1.00 52.69 155 ASN A N 1
ATOM 1248 C CA . ASN A 1 155 ? -7.657 -22.112 -14.143 1.00 52.69 155 ASN A CA 1
ATOM 1249 C C . ASN A 1 155 ? -6.292 -21.436 -14.307 1.00 52.69 155 ASN A C 1
ATOM 1251 O O . ASN A 1 155 ? -5.903 -20.660 -13.430 1.00 52.69 155 ASN A O 1
ATOM 1255 N N . PRO A 1 156 ? -5.547 -21.710 -15.391 1.00 51.81 156 PRO A N 1
ATOM 1256 C CA . PRO A 1 156 ? -4.227 -21.119 -15.610 1.00 51.81 156 PRO A CA 1
ATOM 1257 C C . PRO A 1 156 ? -4.277 -19.586 -15.742 1.00 51.81 156 PRO A C 1
ATOM 1259 O O . PRO A 1 156 ? -3.245 -18.927 -15.769 1.00 51.81 156 PRO A O 1
ATOM 1262 N N . LEU A 1 157 ? -5.478 -18.998 -15.813 1.00 57.81 157 LEU A N 1
ATOM 1263 C CA . LEU A 1 157 ? -5.706 -17.554 -15.833 1.00 57.81 157 LEU A CA 1
ATOM 1264 C C . LEU A 1 157 ? -6.016 -16.950 -14.453 1.00 57.81 157 LEU A C 1
ATOM 1266 O O . LEU A 1 157 ? -6.208 -15.738 -14.383 1.00 57.81 157 LEU A O 1
ATOM 1270 N N . SER A 1 158 ? -6.080 -17.763 -13.393 1.00 64.56 158 SER A N 1
ATOM 1271 C CA . SER A 1 158 ? -6.372 -17.338 -12.019 1.00 64.56 158 SER A CA 1
ATOM 1272 C C . SER A 1 158 ? -5.251 -16.457 -11.454 1.00 64.56 158 SER A C 1
ATOM 1274 O O . SER A 1 158 ? -4.079 -16.830 -11.448 1.00 64.56 158 SER A O 1
ATOM 1276 N N . LEU A 1 159 ? -5.624 -15.273 -10.984 1.00 65.25 159 LEU A N 1
ATOM 1277 C CA . LEU A 1 159 ? -4.816 -14.246 -10.336 1.00 65.25 159 LEU A CA 1
ATOM 1278 C C . LEU A 1 159 ? -5.455 -13.905 -8.976 1.00 65.25 159 LEU A C 1
ATOM 1280 O O . LEU A 1 159 ? -6.068 -12.835 -8.817 1.00 65.25 159 LEU A O 1
ATOM 1284 N N . PRO A 1 160 ? -5.339 -14.810 -7.985 1.00 67.12 160 PRO A N 1
ATOM 1285 C CA . PRO A 1 160 ? -5.933 -14.611 -6.673 1.00 67.12 160 PRO A CA 1
ATOM 1286 C C . PRO A 1 160 ? -5.254 -13.445 -5.949 1.00 67.12 160 PRO A C 1
ATOM 1288 O O . PRO A 1 160 ? -4.039 -13.270 -6.002 1.00 67.12 160 PRO A O 1
ATOM 1291 N N . HIS A 1 161 ? -6.046 -12.632 -5.252 1.00 69.12 161 HIS A N 1
ATOM 1292 C CA . HIS A 1 161 ? -5.547 -11.454 -4.546 1.00 69.12 161 HIS A CA 1
ATOM 1293 C C . HIS A 1 161 ? -5.123 -11.797 -3.119 1.00 69.12 161 HIS A C 1
ATOM 1295 O O . HIS A 1 161 ? -5.911 -12.366 -2.366 1.00 69.12 161 HIS A O 1
ATOM 1301 N N . ASN A 1 162 ? -3.948 -11.328 -2.692 1.00 70.94 162 ASN A N 1
ATOM 1302 C CA . ASN A 1 162 ? -3.440 -11.565 -1.333 1.00 70.94 162 ASN A CA 1
ATOM 1303 C C . ASN A 1 162 ? -4.375 -11.044 -0.234 1.00 70.94 162 ASN A C 1
ATOM 1305 O O . ASN A 1 162 ? -4.483 -11.635 0.835 1.00 70.94 162 ASN A O 1
ATOM 1309 N N . ALA A 1 163 ? -5.060 -9.930 -0.491 1.00 77.06 163 ALA A N 1
ATOM 1310 C CA . ALA A 1 163 ? -5.966 -9.311 0.470 1.00 77.06 163 ALA A CA 1
ATOM 1311 C C . ALA A 1 163 ? -7.402 -9.866 0.424 1.00 77.06 163 ALA A C 1
ATOM 1313 O O . ALA A 1 163 ? -8.222 -9.462 1.246 1.00 77.06 163 ALA A O 1
ATOM 1314 N N . ALA A 1 164 ? -7.720 -10.808 -0.477 1.00 73.12 164 ALA A N 1
ATOM 1315 C CA . ALA A 1 164 ? -9.039 -11.451 -0.497 1.00 73.12 164 ALA A CA 1
ATOM 1316 C C . ALA A 1 164 ? -9.313 -12.249 0.793 1.00 73.12 164 ALA A C 1
ATOM 1318 O O . ALA A 1 164 ? -10.453 -12.318 1.247 1.00 73.12 164 ALA A O 1
ATOM 1319 N N . CYS A 1 165 ? -8.265 -12.783 1.429 1.00 72.12 165 CYS A N 1
ATOM 1320 C CA . CYS A 1 165 ? -8.383 -13.543 2.675 1.00 72.12 165 CYS A CA 1
ATOM 1321 C C . CYS A 1 165 ? -8.517 -12.663 3.927 1.00 72.12 165 CYS A C 1
ATOM 1323 O O . CYS A 1 165 ? -8.852 -13.185 4.989 1.00 72.12 165 CYS A O 1
ATOM 1325 N N . LEU A 1 166 ? -8.327 -11.336 3.827 1.00 81.19 166 LEU A N 1
ATOM 1326 C CA . LEU A 1 166 ? -8.379 -10.438 4.991 1.00 81.19 166 LEU A CA 1
ATOM 1327 C C . LEU A 1 166 ? -9.684 -10.584 5.772 1.00 81.19 166 LEU A C 1
ATOM 1329 O O . LEU A 1 166 ? -9.649 -10.646 6.993 1.00 81.19 166 LEU A O 1
ATOM 1333 N N . ALA A 1 167 ? -10.823 -10.702 5.086 1.00 80.38 167 ALA A N 1
ATOM 1334 C CA . ALA A 1 167 ? -12.117 -10.863 5.746 1.00 80.38 167 ALA A CA 1
ATOM 1335 C C . ALA A 1 167 ? -12.243 -12.190 6.522 1.00 80.38 167 ALA A C 1
ATOM 1337 O O . ALA A 1 167 ? -12.921 -12.232 7.542 1.00 80.38 167 ALA A O 1
ATOM 1338 N N . SER A 1 168 ? -11.583 -13.257 6.059 1.00 79.94 168 SER A N 1
ATOM 1339 C CA . SER A 1 168 ? -11.650 -14.594 6.679 1.00 79.94 168 SER A CA 1
ATOM 1340 C C . SER A 1 168 ? -10.671 -14.762 7.847 1.00 79.94 168 SER A C 1
ATOM 1342 O O . SER A 1 168 ? -10.879 -15.599 8.732 1.00 79.94 168 SER A O 1
ATOM 1344 N N . ASP A 1 169 ? -9.597 -13.972 7.854 1.00 80.50 169 ASP A N 1
ATOM 1345 C CA . ASP A 1 169 ? -8.526 -14.053 8.851 1.00 80.50 169 ASP A CA 1
ATOM 1346 C C . ASP A 1 169 ? -8.553 -12.906 9.875 1.00 80.50 169 ASP A C 1
ATOM 1348 O O . ASP A 1 169 ? -7.802 -12.946 10.856 1.00 80.50 169 ASP A O 1
ATOM 1352 N N . TYR A 1 170 ? -9.415 -11.906 9.669 1.00 87.94 170 TYR A N 1
ATOM 1353 C CA . TYR A 1 170 ? -9.533 -10.737 10.535 1.00 87.94 170 TYR A CA 1
ATOM 1354 C C . TYR A 1 170 ? -9.931 -11.102 11.970 1.00 87.94 170 TYR A C 1
ATOM 1356 O O . TYR A 1 170 ? -10.776 -11.961 12.220 1.00 87.94 170 TYR A O 1
ATOM 1364 N N . GLY A 1 171 ? -9.324 -10.412 12.932 1.00 88.25 171 GLY A N 1
ATOM 1365 C CA . GLY A 1 171 ? -9.607 -10.536 14.358 1.00 88.25 171 GLY A CA 1
ATOM 1366 C C . GLY A 1 171 ? -8.849 -11.666 15.051 1.00 88.25 171 GLY A C 1
ATOM 1367 O O . GLY A 1 171 ? -8.783 -11.680 16.279 1.00 88.25 171 GLY A O 1
ATOM 1368 N N . ARG A 1 172 ? -8.205 -12.583 14.313 1.00 86.56 172 ARG A N 1
ATOM 1369 C CA . ARG A 1 172 ? -7.548 -13.769 14.899 1.00 86.56 172 ARG A CA 1
ATOM 1370 C C . ARG A 1 172 ? -6.409 -13.437 15.862 1.00 86.56 172 ARG A C 1
ATOM 1372 O O . ARG A 1 172 ? -6.129 -14.216 16.771 1.00 86.56 172 ARG A O 1
ATOM 1379 N N . SER A 1 173 ? -5.703 -12.324 15.658 1.00 86.44 173 SER A N 1
ATOM 1380 C CA . SER A 1 173 ? -4.623 -11.887 16.556 1.00 86.44 173 SER A CA 1
ATOM 1381 C C . SER A 1 173 ? -5.039 -10.784 17.528 1.00 86.44 173 SER A C 1
ATOM 1383 O O . SER A 1 173 ? -4.227 -10.372 18.367 1.00 86.44 173 SER A O 1
ATOM 1385 N N . LEU A 1 174 ? -6.282 -10.315 17.424 1.00 91.56 174 LEU A N 1
ATOM 1386 C CA . LEU A 1 174 ? -6.821 -9.223 18.215 1.00 91.56 174 LEU A CA 1
ATOM 1387 C C . LEU A 1 174 ? -7.543 -9.753 19.455 1.00 91.56 174 LEU A C 1
ATOM 1389 O O . LEU A 1 174 ? -7.991 -10.895 19.521 1.00 91.56 174 LEU A O 1
ATOM 1393 N N . ARG A 1 175 ? -7.615 -8.912 20.485 1.00 94.31 175 ARG A N 1
ATOM 1394 C CA . ARG A 1 175 ? -8.360 -9.199 21.713 1.00 94.31 175 ARG A CA 1
ATOM 1395 C C . ARG A 1 175 ? -9.769 -8.624 21.607 1.00 94.31 175 ARG A C 1
ATOM 1397 O O . ARG A 1 175 ? -9.859 -7.394 21.533 1.00 94.31 175 ARG A O 1
ATOM 1404 N N . PRO A 1 176 ? -10.831 -9.449 21.669 1.00 95.06 176 PRO A N 1
ATOM 1405 C CA . PRO A 1 176 ? -12.206 -8.966 21.585 1.00 95.06 176 PRO A CA 1
ATOM 1406 C C . PRO A 1 176 ? -12.500 -7.848 22.589 1.00 95.06 176 PRO A C 1
ATOM 1408 O O . PRO A 1 176 ? -13.062 -6.831 22.200 1.00 95.06 176 PRO A O 1
ATOM 1411 N N . GLU A 1 177 ? -11.995 -7.961 23.828 1.00 95.56 177 GLU A N 1
ATOM 1412 C CA . GLU A 1 177 ? -12.243 -6.957 24.871 1.00 95.56 177 GLU A CA 1
ATOM 1413 C C . GLU A 1 177 ? -11.669 -5.565 24.550 1.00 95.56 177 GLU A C 1
ATOM 1415 O O . GLU A 1 177 ? -12.147 -4.560 25.064 1.00 95.56 177 GLU A O 1
ATOM 1420 N N . ILE A 1 178 ? -10.621 -5.491 23.721 1.00 96.38 178 ILE A N 1
ATOM 1421 C CA . ILE A 1 178 ? -10.031 -4.216 23.291 1.00 96.38 178 ILE A CA 1
ATOM 1422 C C . ILE A 1 178 ? -10.675 -3.758 21.987 1.00 96.38 178 ILE A C 1
ATOM 1424 O O . ILE A 1 178 ? -10.933 -2.568 21.843 1.00 96.38 178 ILE A O 1
ATOM 1428 N N . MET A 1 179 ? -10.945 -4.688 21.061 1.00 94.88 179 MET A N 1
ATOM 1429 C CA . MET A 1 179 ? -11.627 -4.381 19.803 1.00 94.88 179 MET A CA 1
ATOM 1430 C C . MET A 1 179 ? -12.945 -3.669 20.072 1.00 94.88 179 MET A C 1
ATOM 1432 O O . MET A 1 179 ? -13.164 -2.614 19.505 1.00 94.88 179 MET A O 1
ATOM 1436 N N . GLU A 1 180 ? -13.763 -4.189 20.984 1.00 93.75 180 GLU A N 1
ATOM 1437 C CA . GLU A 1 180 ? -15.072 -3.624 21.324 1.00 93.75 180 GLU A CA 1
ATOM 1438 C C . GLU A 1 180 ? -15.003 -2.150 21.758 1.00 93.75 180 GLU A C 1
ATOM 1440 O O . GLU A 1 180 ? -15.929 -1.39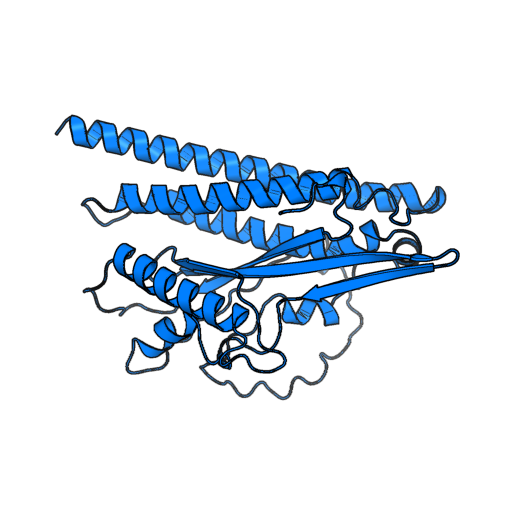1 21.500 1.00 93.75 180 GLU A O 1
ATOM 1445 N N . CYS A 1 181 ? -13.901 -1.704 22.367 1.00 94.44 181 CYS A N 1
ATOM 1446 C CA . CYS A 1 181 ? -13.785 -0.344 22.904 1.00 94.44 181 CYS A CA 1
ATOM 1447 C C . CYS A 1 181 ? -12.845 0.586 22.121 1.00 94.44 181 CYS A C 1
ATOM 1449 O O . CYS A 1 181 ? -12.841 1.788 22.379 1.00 94.44 181 CYS A O 1
ATOM 1451 N N . ASP A 1 182 ? -11.997 0.065 21.233 1.00 95.88 182 ASP A N 1
ATOM 1452 C CA . ASP A 1 182 ? -10.960 0.843 20.552 1.00 95.88 182 ASP A CA 1
ATOM 1453 C C . ASP A 1 182 ? -10.944 0.547 19.052 1.00 95.88 182 ASP A C 1
ATOM 1455 O O . ASP A 1 182 ? -10.426 -0.478 18.595 1.00 95.88 182 ASP A O 1
ATOM 1459 N N . ALA A 1 183 ? -11.496 1.481 18.274 1.00 95.69 183 ALA A N 1
ATOM 1460 C CA . ALA A 1 183 ? -11.627 1.311 16.830 1.00 95.69 183 ALA A CA 1
ATOM 1461 C C . ALA A 1 183 ? -10.267 1.232 16.129 1.00 95.69 183 ALA A C 1
ATOM 1463 O O . ALA A 1 183 ? -10.111 0.493 15.160 1.00 95.69 183 ALA A O 1
ATOM 1464 N N . PHE A 1 184 ? -9.257 1.962 16.613 1.00 96.06 184 PHE A N 1
ATOM 1465 C CA . PHE A 1 184 ? -7.932 1.909 16.004 1.00 96.06 184 PHE A CA 1
ATOM 1466 C C . PHE A 1 184 ? -7.274 0.545 16.236 1.00 96.06 184 PHE A C 1
ATOM 1468 O O . PHE A 1 184 ? -6.709 -0.032 15.309 1.00 96.06 184 PHE A O 1
ATOM 1475 N N . TYR A 1 185 ? -7.393 -0.002 17.448 1.00 97.06 185 TYR A N 1
ATOM 1476 C CA . TYR A 1 185 ? -6.930 -1.352 17.758 1.00 97.06 185 TYR A CA 1
ATOM 1477 C C . TYR A 1 185 ? -7.666 -2.424 16.946 1.00 97.06 185 TYR A C 1
ATOM 1479 O O . TYR A 1 185 ? -7.044 -3.393 16.519 1.00 97.06 185 TYR A O 1
ATOM 1487 N N . ALA A 1 186 ? -8.967 -2.263 16.699 1.00 96.25 186 ALA A N 1
ATOM 1488 C CA . ALA A 1 186 ? -9.704 -3.180 15.834 1.00 96.25 186 ALA A CA 1
ATOM 1489 C C . ALA A 1 186 ? -9.115 -3.216 14.408 1.00 96.25 186 ALA A C 1
ATOM 1491 O O . ALA A 1 186 ? -9.008 -4.273 13.799 1.00 96.25 186 ALA A O 1
ATOM 1492 N N . LEU A 1 187 ? -8.633 -2.083 13.898 1.00 95.62 187 LEU A N 1
ATOM 1493 C CA . LEU A 1 187 ? -8.091 -1.968 12.541 1.00 95.62 187 LEU A CA 1
ATOM 1494 C C . LEU A 1 187 ? -6.608 -2.345 12.420 1.00 95.62 187 LEU A C 1
ATOM 1496 O O . LEU A 1 187 ? -6.054 -2.308 11.319 1.00 95.62 187 LEU A O 1
ATOM 1500 N N . ASP A 1 188 ? -5.940 -2.704 13.514 1.00 95.06 188 ASP A N 1
ATOM 1501 C CA . ASP A 1 188 ? -4.485 -2.860 13.528 1.00 95.06 188 ASP A CA 1
ATOM 1502 C C . ASP A 1 188 ? -3.988 -3.980 12.586 1.00 95.06 188 ASP A C 1
ATOM 1504 O O . ASP A 1 188 ? -2.949 -3.814 11.948 1.00 95.06 188 ASP A O 1
ATOM 1508 N N . GLU A 1 189 ? -4.748 -5.061 12.377 1.00 93.19 189 GLU A N 1
ATOM 1509 C CA . GLU A 1 189 ? -4.378 -6.107 11.410 1.00 93.19 189 GLU A CA 1
ATOM 1510 C C . GLU A 1 189 ? -4.358 -5.613 9.955 1.00 93.19 189 GLU A C 1
ATOM 1512 O O . GLU A 1 189 ? -3.521 -6.074 9.174 1.00 93.19 189 GLU A O 1
ATOM 1517 N N . LEU A 1 190 ? -5.209 -4.643 9.599 1.00 94.25 190 LEU A N 1
ATOM 1518 C CA . LEU A 1 190 ? -5.205 -4.029 8.267 1.00 94.25 190 LEU A CA 1
ATOM 1519 C C . LEU A 1 190 ? -3.942 -3.192 8.060 1.00 94.25 190 LEU A C 1
ATOM 1521 O O . LEU A 1 190 ? -3.285 -3.311 7.025 1.00 94.25 190 LEU A O 1
ATOM 1525 N N . PHE A 1 191 ? -3.562 -2.394 9.063 1.00 95.62 191 PHE A N 1
ATOM 1526 C CA . PHE A 1 191 ? -2.320 -1.622 9.020 1.00 95.62 191 PHE A CA 1
ATOM 1527 C C . PHE A 1 191 ? -1.095 -2.537 8.946 1.00 95.62 191 PHE A C 1
ATOM 1529 O O . PHE A 1 191 ? -0.202 -2.275 8.145 1.00 95.62 191 PHE A O 1
ATOM 1536 N N . ARG A 1 192 ? -1.060 -3.640 9.707 1.00 94.75 192 ARG A N 1
ATOM 1537 C CA . ARG A 1 192 ? 0.035 -4.624 9.614 1.00 94.75 192 ARG A CA 1
ATOM 1538 C C . ARG A 1 192 ? 0.125 -5.272 8.239 1.00 94.75 192 ARG A C 1
ATOM 1540 O O . ARG A 1 192 ? 1.224 -5.545 7.767 1.00 94.75 192 ARG A O 1
ATOM 1547 N N . PHE A 1 193 ? -1.010 -5.556 7.606 1.00 94.19 193 PHE A N 1
ATOM 1548 C CA . PHE A 1 193 ? -1.021 -6.108 6.254 1.00 94.19 193 PHE A CA 1
ATOM 1549 C C . PHE A 1 193 ? -0.458 -5.116 5.234 1.00 94.19 193 PHE A C 1
ATOM 1551 O O . PHE A 1 193 ? 0.376 -5.501 4.417 1.00 94.19 193 PHE A O 1
ATOM 1558 N N . ALA A 1 194 ? -0.828 -3.840 5.338 1.00 95.25 194 ALA A N 1
ATOM 1559 C CA . ALA A 1 194 ? -0.261 -2.784 4.505 1.00 95.25 194 ALA A CA 1
ATOM 1560 C C . ALA A 1 194 ? 1.251 -2.626 4.704 1.00 95.25 194 ALA A C 1
ATOM 1562 O O . ALA A 1 194 ? 1.992 -2.707 3.728 1.00 95.25 194 ALA A O 1
ATOM 1563 N N . ILE A 1 195 ? 1.711 -2.544 5.960 1.00 96.69 195 ILE A N 1
ATOM 1564 C CA . ILE A 1 195 ? 3.140 -2.507 6.322 1.00 96.69 195 ILE A CA 1
ATOM 1565 C C . ILE A 1 195 ? 3.892 -3.688 5.701 1.00 96.69 195 ILE A C 1
ATOM 1567 O O . ILE A 1 195 ? 4.952 -3.502 5.111 1.00 96.69 195 ILE A O 1
ATOM 1571 N N . ALA A 1 196 ? 3.355 -4.908 5.808 1.00 95.69 196 ALA A N 1
ATOM 1572 C CA . ALA A 1 196 ? 3.983 -6.089 5.220 1.00 95.69 196 ALA A CA 1
ATOM 1573 C C . ALA A 1 196 ? 4.075 -5.982 3.689 1.00 95.69 196 ALA A C 1
ATOM 1575 O O . ALA A 1 196 ? 5.106 -6.320 3.109 1.00 95.69 196 ALA A O 1
ATOM 1576 N N . SER A 1 197 ? 3.022 -5.476 3.043 1.00 95.81 197 SER A N 1
ATOM 1577 C CA . SER A 1 197 ? 2.989 -5.277 1.593 1.00 95.81 197 SER A CA 1
ATOM 1578 C C . SER A 1 197 ? 4.002 -4.223 1.119 1.00 95.81 197 SER A C 1
ATOM 1580 O O . SER A 1 197 ? 4.732 -4.459 0.156 1.00 95.81 197 SER A O 1
ATOM 1582 N N . ASP A 1 198 ? 4.133 -3.109 1.846 1.00 96.38 198 ASP A N 1
ATOM 1583 C CA . ASP A 1 198 ? 5.103 -2.052 1.544 1.00 96.38 198 ASP A CA 1
ATOM 1584 C C . ASP A 1 198 ? 6.540 -2.493 1.846 1.00 96.38 198 ASP A C 1
ATOM 1586 O O . ASP A 1 198 ? 7.449 -2.213 1.069 1.00 96.38 198 ASP A O 1
ATOM 1590 N N . SER A 1 199 ? 6.756 -3.253 2.923 1.00 97.06 199 SER A N 1
ATOM 1591 C CA . SER A 1 199 ? 8.066 -3.827 3.245 1.00 97.06 199 SER A CA 1
ATOM 1592 C C . SER A 1 199 ? 8.578 -4.738 2.128 1.00 97.06 199 SER A C 1
ATOM 1594 O O . SER A 1 199 ? 9.735 -4.627 1.721 1.00 97.06 199 SER A O 1
ATOM 1596 N N . GLN A 1 200 ? 7.716 -5.606 1.590 1.00 95.50 200 GLN A N 1
ATOM 1597 C CA . GLN A 1 200 ? 8.074 -6.462 0.458 1.00 95.50 200 GLN A CA 1
ATOM 1598 C C . GLN A 1 200 ? 8.378 -5.656 -0.805 1.00 95.50 200 GLN A C 1
ATOM 1600 O O . GLN A 1 200 ? 9.336 -5.969 -1.515 1.00 95.50 200 GLN A O 1
ATOM 1605 N N . PHE A 1 201 ? 7.582 -4.621 -1.083 1.00 96.12 201 PHE A N 1
ATOM 1606 C CA . PHE A 1 201 ? 7.829 -3.718 -2.202 1.00 96.12 201 PHE A CA 1
ATOM 1607 C C . PHE A 1 201 ? 9.203 -3.040 -2.082 1.00 96.12 201 PHE A C 1
ATOM 1609 O O . PHE A 1 201 ? 9.998 -3.111 -3.020 1.00 96.12 201 PHE A O 1
ATOM 1616 N N . LEU A 1 202 ? 9.518 -2.444 -0.928 1.00 97.06 202 LEU A N 1
ATOM 1617 C CA . LEU A 1 202 ? 10.792 -1.755 -0.703 1.00 97.06 202 LEU A CA 1
ATOM 1618 C C . LEU A 1 202 ? 11.987 -2.713 -0.797 1.00 97.06 202 LEU A C 1
ATOM 1620 O O . LEU A 1 202 ? 12.990 -2.378 -1.432 1.00 97.06 202 LEU A O 1
ATOM 1624 N N . GLU A 1 203 ? 11.878 -3.934 -0.262 1.00 96.06 203 GLU A N 1
ATOM 1625 C CA . GLU A 1 203 ? 12.954 -4.924 -0.390 1.00 96.06 203 GLU A CA 1
ATOM 1626 C C . GLU A 1 203 ? 13.156 -5.354 -1.853 1.00 96.06 203 GLU A C 1
ATOM 1628 O O . GLU A 1 203 ? 14.292 -5.442 -2.327 1.00 96.06 203 GLU A O 1
ATOM 1633 N N . MET A 1 204 ? 12.075 -5.540 -2.618 1.00 94.44 204 MET A N 1
ATOM 1634 C CA . MET A 1 204 ? 12.172 -5.790 -4.057 1.00 94.44 204 MET A CA 1
ATOM 1635 C C . MET A 1 204 ? 12.869 -4.624 -4.778 1.00 94.44 204 MET A C 1
ATOM 1637 O O . MET A 1 204 ? 13.777 -4.859 -5.579 1.00 94.44 204 MET A O 1
ATOM 1641 N N . MET A 1 205 ? 12.493 -3.374 -4.491 1.00 94.69 205 MET A N 1
ATOM 1642 C CA . MET A 1 205 ? 13.120 -2.194 -5.099 1.00 94.69 205 MET A CA 1
ATOM 1643 C C . MET A 1 205 ? 14.607 -2.104 -4.765 1.00 94.69 205 MET A C 1
ATOM 1645 O O . MET A 1 205 ? 15.438 -1.893 -5.648 1.00 94.69 205 MET A O 1
ATOM 1649 N N . LYS A 1 206 ? 14.971 -2.365 -3.511 1.00 94.38 206 LYS A N 1
ATOM 1650 C CA . LYS A 1 206 ? 16.360 -2.437 -3.055 1.00 94.38 206 LYS A CA 1
ATOM 1651 C C . LYS A 1 206 ? 17.175 -3.479 -3.815 1.00 94.38 206 LYS A C 1
ATOM 1653 O O . LYS A 1 206 ? 18.333 -3.212 -4.141 1.00 94.38 206 LYS A O 1
ATOM 1658 N N . HIS A 1 207 ? 16.604 -4.646 -4.111 1.00 91.56 207 HIS A N 1
ATOM 1659 C CA . HIS A 1 207 ? 17.262 -5.649 -4.950 1.00 91.56 207 HIS A CA 1
ATOM 1660 C C . HIS A 1 207 ? 17.442 -5.168 -6.392 1.00 91.56 207 HIS A C 1
ATOM 1662 O O . HIS A 1 207 ? 18.521 -5.351 -6.955 1.00 91.56 207 HIS A O 1
ATOM 1668 N N . LYS A 1 208 ? 16.433 -4.510 -6.971 1.00 87.31 208 LYS A N 1
ATOM 1669 C CA . LYS A 1 208 ? 16.490 -4.006 -8.352 1.00 87.31 208 LYS A CA 1
ATOM 1670 C C . LYS A 1 208 ? 17.491 -2.869 -8.532 1.00 87.31 208 LYS A C 1
ATOM 1672 O O . LYS A 1 208 ? 18.266 -2.906 -9.477 1.00 87.31 208 LYS A O 1
ATOM 1677 N N . ILE A 1 209 ? 17.546 -1.923 -7.597 1.00 88.94 209 ILE A N 1
ATOM 1678 C CA . ILE A 1 209 ? 18.503 -0.802 -7.625 1.00 88.94 209 ILE A CA 1
ATOM 1679 C C . ILE A 1 209 ? 19.951 -1.303 -7.523 1.00 88.94 209 ILE A C 1
ATOM 1681 O O . ILE A 1 209 ? 20.856 -0.748 -8.145 1.00 88.94 209 ILE A O 1
ATOM 1685 N N . LYS A 1 210 ? 20.187 -2.359 -6.732 1.00 85.12 210 LYS A N 1
ATOM 1686 C CA . LYS A 1 210 ? 21.520 -2.956 -6.563 1.00 85.12 210 LYS A CA 1
ATOM 1687 C C . LYS A 1 210 ? 21.955 -3.828 -7.734 1.00 85.12 210 LYS A C 1
ATOM 1689 O O . LYS A 1 210 ? 23.157 -4.041 -7.891 1.00 85.12 210 LYS A O 1
ATOM 1694 N N . ALA A 1 211 ? 21.015 -4.390 -8.491 1.00 78.38 211 ALA A N 1
ATOM 1695 C CA . ALA A 1 211 ? 21.347 -5.294 -9.577 1.00 78.38 211 ALA A CA 1
ATOM 1696 C C . ALA A 1 211 ? 22.217 -4.548 -10.605 1.00 78.38 211 ALA A C 1
ATOM 1698 O O . ALA A 1 211 ? 21.840 -3.460 -11.048 1.00 78.38 211 ALA A O 1
ATOM 1699 N N . PRO A 1 212 ? 23.389 -5.086 -10.989 1.00 61.31 212 PRO A N 1
ATOM 1700 C CA . PRO A 1 212 ? 24.136 -4.521 -12.096 1.00 61.31 212 PRO A CA 1
ATOM 1701 C C . PRO A 1 212 ? 23.263 -4.693 -13.337 1.00 61.31 212 PRO A C 1
ATOM 1703 O O . PRO A 1 212 ? 23.030 -5.814 -13.779 1.00 61.31 212 PRO A O 1
ATOM 1706 N N . THR A 1 213 ? 22.713 -3.607 -13.872 1.00 56.00 213 THR A N 1
ATOM 1707 C CA . THR A 1 213 ? 21.973 -3.646 -15.133 1.00 56.00 213 THR A CA 1
ATOM 1708 C C . THR A 1 213 ? 22.971 -4.088 -16.207 1.00 56.00 213 THR A C 1
ATOM 1710 O O . THR A 1 213 ? 23.818 -3.306 -16.627 1.00 56.00 213 THR A O 1
ATOM 1713 N N . ILE A 1 214 ? 22.946 -5.373 -16.589 1.00 40.47 214 ILE A N 1
ATOM 1714 C CA . ILE A 1 214 ? 23.906 -5.992 -17.531 1.00 40.47 214 ILE A CA 1
ATOM 1715 C C . ILE A 1 214 ? 23.777 -5.401 -18.951 1.00 40.47 214 ILE A C 1
ATOM 1717 O O . ILE A 1 214 ? 24.595 -5.664 -19.827 1.00 40.47 214 ILE A O 1
ATOM 1721 N N . THR A 1 215 ? 22.803 -4.536 -19.210 1.00 42.62 215 THR A N 1
ATOM 1722 C CA . THR A 1 215 ? 22.682 -3.849 -20.494 1.00 42.62 215 THR A CA 1
ATOM 1723 C C . THR A 1 215 ? 23.533 -2.583 -20.501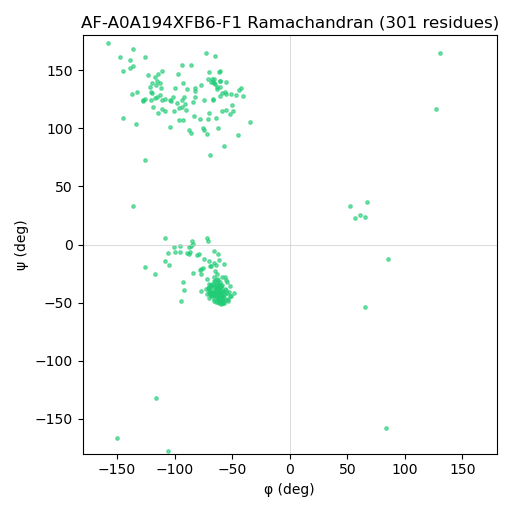 1.00 42.62 215 THR A C 1
ATOM 1725 O O . THR A 1 215 ? 23.112 -1.524 -20.037 1.00 42.62 215 THR A O 1
ATOM 1728 N N . GLY A 1 216 ? 24.747 -2.697 -21.040 1.00 40.94 216 GLY A N 1
ATOM 1729 C CA . GLY A 1 216 ? 25.524 -1.541 -21.471 1.00 40.94 216 GLY A CA 1
ATOM 1730 C C . GLY A 1 216 ? 24.713 -0.706 -22.467 1.00 40.94 216 GLY A C 1
ATOM 1731 O O . GLY A 1 216 ? 24.390 -1.186 -23.549 1.00 40.94 216 GLY A O 1
ATOM 1732 N N . GLY A 1 217 ? 24.381 0.528 -22.082 1.00 47.72 217 GLY A N 1
ATOM 1733 C CA . GLY A 1 217 ? 23.760 1.536 -22.945 1.00 47.72 217 GLY A CA 1
ATOM 1734 C C . GLY A 1 217 ? 22.476 2.143 -22.370 1.00 47.72 217 GLY A C 1
ATOM 1735 O O . GLY A 1 217 ? 21.485 1.441 -22.213 1.00 47.72 217 GLY A O 1
ATOM 1736 N N . GLY A 1 218 ? 22.500 3.455 -22.097 1.00 57.16 218 GLY A N 1
ATOM 1737 C CA . GLY A 1 218 ? 21.344 4.374 -22.033 1.00 57.16 218 GLY A CA 1
ATOM 1738 C C . GLY A 1 218 ? 20.280 4.174 -20.941 1.00 57.16 218 GLY A C 1
ATOM 1739 O O . GLY A 1 218 ? 20.004 5.102 -20.190 1.00 57.16 218 GLY A O 1
ATOM 1740 N N . GLY A 1 219 ? 19.699 2.980 -20.812 1.00 73.19 219 GLY A N 1
ATOM 1741 C CA . GLY A 1 219 ? 18.440 2.757 -20.082 1.00 73.19 219 GLY A CA 1
ATOM 1742 C C . GLY A 1 219 ? 18.541 2.689 -18.556 1.00 73.19 219 GLY A C 1
ATOM 1743 O O . GLY A 1 219 ? 17.524 2.673 -17.870 1.00 73.19 219 GLY A O 1
ATOM 1744 N N . ARG A 1 220 ? 19.751 2.667 -17.981 1.00 82.25 220 ARG A N 1
ATOM 1745 C CA . ARG A 1 220 ? 19.914 2.553 -16.521 1.00 82.25 220 ARG A CA 1
ATOM 1746 C C . ARG A 1 220 ? 19.470 3.815 -15.774 1.00 82.25 220 ARG A C 1
ATOM 1748 O O . ARG A 1 220 ? 18.956 3.700 -14.666 1.00 82.25 220 ARG A O 1
ATOM 1755 N N . ILE A 1 221 ? 19.660 4.998 -16.365 1.00 86.75 221 ILE A N 1
ATOM 1756 C CA . ILE A 1 221 ? 19.174 6.256 -15.778 1.00 86.75 221 ILE A CA 1
ATOM 1757 C C . ILE A 1 221 ? 17.642 6.246 -15.753 1.00 86.75 221 ILE A C 1
ATOM 1759 O O . ILE A 1 221 ? 17.060 6.491 -14.706 1.00 86.75 221 ILE A O 1
ATOM 1763 N N . GLU A 1 222 ? 17.005 5.864 -16.861 1.00 87.25 222 GLU A N 1
ATOM 1764 C CA . GLU A 1 222 ? 15.542 5.755 -16.985 1.00 87.25 222 GLU A CA 1
ATOM 1765 C C . GLU A 1 222 ? 14.947 4.729 -16.006 1.00 87.25 222 GLU A C 1
ATOM 1767 O O . GLU A 1 222 ? 13.857 4.923 -15.472 1.00 87.25 222 GLU A O 1
ATOM 1772 N N . ASP A 1 223 ? 15.660 3.630 -15.742 1.00 88.06 223 ASP A N 1
ATOM 1773 C CA . ASP A 1 223 ? 15.262 2.638 -14.742 1.00 88.06 223 ASP A CA 1
ATOM 1774 C C . ASP A 1 223 ? 15.358 3.164 -13.306 1.00 88.06 223 ASP A C 1
ATOM 1776 O O . ASP A 1 223 ? 14.474 2.873 -12.498 1.00 88.06 223 ASP A O 1
ATOM 1780 N N . LEU A 1 224 ? 16.410 3.924 -12.975 1.00 90.75 224 LEU A N 1
ATOM 1781 C CA . LEU A 1 224 ? 16.538 4.548 -11.655 1.00 90.75 224 LEU A CA 1
ATOM 1782 C C . LEU A 1 224 ? 15.535 5.682 -11.453 1.00 90.75 224 LEU A C 1
ATOM 1784 O O . LEU A 1 224 ? 15.017 5.817 -10.351 1.00 90.75 224 LEU A O 1
ATOM 1788 N N . ASP A 1 225 ? 15.252 6.455 -12.497 1.00 91.69 225 ASP A N 1
ATOM 1789 C CA . ASP A 1 225 ? 14.257 7.528 -12.491 1.00 91.69 225 ASP A CA 1
ATOM 1790 C C . ASP A 1 225 ? 12.851 6.955 -12.259 1.00 91.69 225 ASP A C 1
ATOM 1792 O O . ASP A 1 225 ? 12.173 7.304 -11.296 1.00 91.69 225 ASP A O 1
ATOM 1796 N N . ALA A 1 226 ? 12.472 5.923 -13.023 1.00 91.06 226 ALA A N 1
ATOM 1797 C CA . ALA A 1 226 ? 11.209 5.216 -12.809 1.00 91.06 226 ALA A CA 1
ATOM 1798 C C . ALA A 1 226 ? 11.124 4.543 -11.425 1.00 91.06 226 ALA A C 1
ATOM 1800 O O . ALA A 1 226 ? 10.041 4.430 -10.849 1.00 91.06 226 ALA A O 1
ATOM 1801 N N . ALA A 1 227 ? 12.247 4.056 -10.887 1.00 93.12 227 ALA A N 1
ATOM 1802 C CA . ALA A 1 227 ? 12.301 3.519 -9.533 1.00 93.12 227 ALA A CA 1
ATOM 1803 C C . ALA A 1 227 ? 12.119 4.614 -8.473 1.00 93.12 227 ALA A C 1
ATOM 1805 O O . ALA A 1 227 ? 11.403 4.380 -7.499 1.00 93.12 227 ALA A O 1
ATOM 1806 N N . LEU A 1 228 ? 12.751 5.776 -8.662 1.00 95.38 228 LEU A N 1
ATOM 1807 C CA . LEU A 1 228 ? 12.652 6.934 -7.778 1.00 95.38 228 LEU A CA 1
ATOM 1808 C C . LEU A 1 228 ? 11.203 7.412 -7.676 1.00 95.38 228 LEU A C 1
ATOM 1810 O O . LEU A 1 228 ? 10.681 7.442 -6.566 1.00 95.38 228 LEU A O 1
ATOM 1814 N N . ASP A 1 229 ? 10.528 7.629 -8.808 1.00 95.19 229 ASP A N 1
ATOM 1815 C CA . ASP A 1 229 ? 9.110 8.020 -8.858 1.00 95.19 229 ASP A CA 1
ATOM 1816 C C . ASP A 1 229 ? 8.216 7.088 -8.020 1.00 95.19 229 ASP A C 1
ATOM 1818 O O . ASP A 1 229 ? 7.330 7.521 -7.279 1.00 95.19 229 ASP A O 1
ATOM 1822 N N . LEU A 1 230 ? 8.439 5.774 -8.129 1.00 94.94 230 LEU A N 1
ATOM 1823 C CA . LEU A 1 230 ? 7.663 4.779 -7.386 1.00 94.94 230 LEU A CA 1
ATOM 1824 C C . LEU A 1 230 ? 7.984 4.805 -5.889 1.00 94.94 230 LEU A C 1
ATOM 1826 O O . LEU A 1 230 ? 7.081 4.659 -5.068 1.00 94.94 230 LEU A O 1
ATOM 1830 N N . ILE A 1 231 ? 9.253 4.977 -5.520 1.00 97.25 231 ILE A N 1
ATOM 1831 C CA . ILE A 1 231 ? 9.671 5.037 -4.116 1.00 97.25 231 ILE A CA 1
ATOM 1832 C C . ILE A 1 231 ? 9.154 6.314 -3.453 1.00 97.25 231 ILE A C 1
ATOM 1834 O O . ILE A 1 231 ? 8.654 6.234 -2.334 1.00 97.25 231 ILE A O 1
ATOM 1838 N N . GLU A 1 232 ? 9.232 7.459 -4.129 1.00 97.38 232 GLU A N 1
ATOM 1839 C CA . GLU A 1 232 ? 8.718 8.738 -3.628 1.00 97.38 232 GLU A CA 1
ATOM 1840 C C . GLU A 1 232 ? 7.201 8.706 -3.453 1.00 97.38 232 GLU A C 1
ATOM 1842 O O . GLU A 1 232 ? 6.682 9.161 -2.433 1.00 97.38 232 GLU A O 1
ATOM 1847 N N . ASP A 1 233 ? 6.474 8.095 -4.392 1.00 95.31 233 ASP A N 1
ATOM 1848 C CA . ASP A 1 233 ? 5.041 7.908 -4.213 1.00 95.31 233 ASP A CA 1
ATOM 1849 C C . ASP A 1 233 ? 4.759 7.034 -2.983 1.00 95.31 233 ASP A C 1
ATOM 1851 O O . ASP A 1 233 ? 4.008 7.453 -2.108 1.00 95.31 233 ASP A O 1
ATOM 1855 N N . HIS A 1 234 ? 5.403 5.870 -2.833 1.00 96.31 234 HIS A N 1
ATOM 1856 C CA . HIS A 1 234 ? 5.225 5.049 -1.627 1.00 96.31 234 HIS A CA 1
ATOM 1857 C C . HIS A 1 234 ? 5.626 5.781 -0.340 1.00 96.31 234 HIS A C 1
ATOM 1859 O O . HIS A 1 234 ? 4.916 5.656 0.657 1.00 96.31 234 HIS A O 1
ATOM 1865 N N . HIS A 1 235 ? 6.706 6.569 -0.351 1.00 97.44 235 HIS A N 1
ATOM 1866 C CA . HIS A 1 235 ? 7.121 7.405 0.780 1.00 97.44 235 HIS A CA 1
ATOM 1867 C C . HIS A 1 235 ? 5.991 8.337 1.222 1.00 97.44 235 HIS A C 1
ATOM 1869 O O . HIS A 1 235 ? 5.637 8.349 2.403 1.00 97.44 235 HIS A O 1
ATOM 1875 N N . GLN A 1 236 ? 5.347 9.020 0.273 1.00 95.50 236 GLN A N 1
ATOM 1876 C CA . GLN A 1 236 ? 4.220 9.902 0.558 1.00 95.50 236 GLN A CA 1
ATOM 1877 C C . GLN A 1 236 ? 3.056 9.149 1.228 1.00 95.50 236 GLN A C 1
ATOM 1879 O O . GLN A 1 236 ? 2.528 9.610 2.240 1.00 95.50 236 GLN A O 1
ATOM 1884 N N . TYR A 1 237 ? 2.673 7.967 0.732 1.00 93.38 237 TYR A N 1
ATOM 1885 C CA . TYR A 1 237 ? 1.576 7.192 1.340 1.00 93.38 237 TYR A CA 1
ATOM 1886 C C . TYR A 1 237 ? 1.938 6.602 2.706 1.00 93.38 237 TYR A C 1
ATOM 1888 O O . TYR A 1 237 ? 1.099 6.580 3.609 1.00 93.38 237 TYR A O 1
ATOM 1896 N N . ILE A 1 238 ? 3.178 6.146 2.884 1.00 97.19 238 ILE A N 1
ATOM 1897 C CA . ILE A 1 238 ? 3.703 5.680 4.173 1.00 97.19 238 ILE A CA 1
ATOM 1898 C C . ILE A 1 238 ? 3.668 6.830 5.188 1.00 97.19 238 ILE A C 1
ATOM 1900 O O . ILE A 1 238 ? 3.230 6.624 6.320 1.00 97.19 238 ILE A O 1
ATOM 1904 N N . SER A 1 239 ? 4.054 8.041 4.778 1.00 96.81 239 SER A N 1
ATOM 1905 C CA . SER A 1 239 ? 3.994 9.257 5.596 1.00 96.81 239 SER A CA 1
ATOM 1906 C C . SER A 1 239 ? 2.555 9.599 6.011 1.00 96.81 239 SER A C 1
ATOM 1908 O O . SER A 1 239 ? 2.269 9.770 7.196 1.00 96.81 239 SER A O 1
ATOM 1910 N N . GLU A 1 240 ? 1.603 9.594 5.072 1.00 92.94 240 GLU A N 1
ATOM 1911 C CA . GLU A 1 240 ? 0.182 9.840 5.370 1.00 92.94 240 GLU A CA 1
ATOM 1912 C C . GLU A 1 240 ? -0.417 8.799 6.336 1.00 92.94 240 GLU A C 1
ATOM 1914 O O . GLU A 1 240 ? -1.169 9.138 7.262 1.00 92.94 240 GLU A O 1
ATOM 1919 N N . ASN A 1 241 ? -0.063 7.523 6.160 1.00 94.12 241 ASN A N 1
ATOM 1920 C CA . ASN A 1 241 ? -0.485 6.455 7.062 1.00 94.12 241 ASN A CA 1
ATOM 1921 C C . ASN A 1 241 ? 0.167 6.590 8.442 1.00 94.12 241 ASN A C 1
ATOM 1923 O O . ASN A 1 241 ? -0.512 6.381 9.448 1.00 94.12 241 ASN A O 1
ATOM 1927 N N . LEU A 1 242 ? 1.441 6.984 8.517 1.00 96.31 242 LEU A N 1
ATOM 1928 C CA . LEU A 1 242 ? 2.136 7.231 9.780 1.00 96.31 242 LEU A CA 1
ATOM 1929 C C . LEU A 1 242 ? 1.439 8.326 10.593 1.00 96.31 242 LEU A C 1
ATOM 1931 O O . LEU A 1 242 ? 1.222 8.140 11.790 1.00 96.31 242 LEU A O 1
ATOM 1935 N N . GLU A 1 243 ? 1.028 9.426 9.961 1.00 93.69 243 GLU A N 1
ATOM 1936 C CA . GLU A 1 243 ? 0.274 10.488 10.640 1.00 93.69 243 GLU A CA 1
ATOM 1937 C C . GLU A 1 243 ? -1.074 9.983 11.168 1.00 93.69 243 GLU A C 1
ATOM 1939 O O . GLU A 1 243 ? -1.462 10.269 12.303 1.00 93.69 243 GLU A O 1
ATOM 1944 N N . THR A 1 244 ? -1.752 9.132 10.396 1.00 92.38 244 THR A N 1
ATOM 1945 C CA . THR A 1 244 ? -2.991 8.478 10.837 1.00 92.38 244 THR A CA 1
ATOM 1946 C C . THR A 1 244 ? -2.756 7.569 12.050 1.00 92.38 244 THR A C 1
ATOM 1948 O O . THR A 1 244 ? -3.528 7.591 13.012 1.00 92.38 244 THR A O 1
ATOM 1951 N N . VAL A 1 245 ? -1.673 6.788 12.044 1.00 95.56 245 VAL A N 1
ATOM 1952 C CA . VAL A 1 245 ? -1.284 5.913 13.161 1.00 95.56 245 VAL A CA 1
ATOM 1953 C C . VAL A 1 245 ? -0.908 6.730 14.398 1.00 95.56 245 VAL A C 1
ATOM 1955 O O . VAL A 1 245 ? -1.352 6.406 15.500 1.00 95.56 245 VAL A O 1
ATOM 1958 N N . ARG A 1 246 ? -0.164 7.830 14.234 1.00 95.19 246 ARG A N 1
ATOM 1959 C CA . ARG A 1 246 ? 0.198 8.760 15.316 1.00 95.19 246 ARG A CA 1
ATOM 1960 C C . ARG A 1 246 ? -1.026 9.390 15.965 1.00 95.19 246 ARG A C 1
ATOM 1962 O O . ARG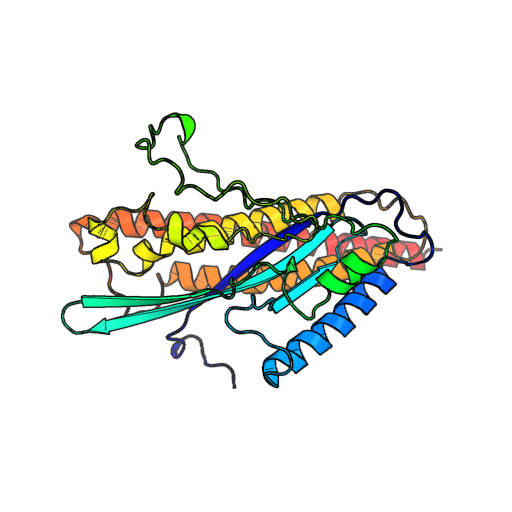 A 1 246 ? -1.101 9.438 17.191 1.00 95.19 246 ARG A O 1
ATOM 1969 N N . ALA A 1 247 ? -2.019 9.790 15.176 1.00 91.81 247 ALA A N 1
ATOM 1970 C CA . ALA A 1 247 ? -3.296 10.281 15.694 1.00 91.81 247 ALA A CA 1
ATOM 1971 C C . ALA A 1 247 ? -4.142 9.171 16.358 1.00 91.81 247 ALA A C 1
ATOM 1973 O O . ALA A 1 247 ? -5.041 9.441 17.159 1.00 91.81 247 ALA A O 1
ATOM 1974 N N . GLY A 1 248 ? -3.845 7.899 16.065 1.00 91.62 248 GLY A N 1
ATOM 1975 C CA . GLY A 1 248 ? -4.680 6.764 16.450 1.00 91.62 248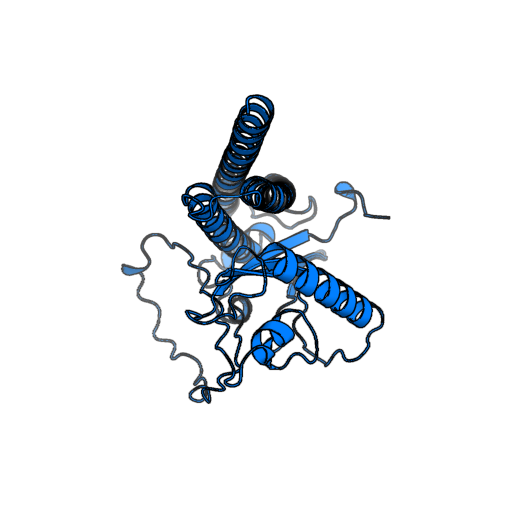 GLY A CA 1
ATOM 1976 C C . GLY A 1 248 ? -6.020 6.773 15.711 1.00 91.62 248 GLY A C 1
ATOM 1977 O O . GLY A 1 248 ? -7.046 6.453 16.308 1.00 91.62 248 GLY A O 1
ATOM 1978 N N . GLY A 1 249 ? -6.023 7.184 14.442 1.00 89.50 249 GLY A N 1
ATOM 1979 C CA . GLY A 1 249 ? -7.229 7.416 13.650 1.00 89.50 249 GLY A CA 1
ATOM 1980 C C . GLY A 1 249 ? -7.846 8.797 13.880 1.00 89.50 249 GLY A C 1
ATOM 1981 O O . GLY A 1 249 ? -7.167 9.730 14.305 1.00 89.50 249 GLY A O 1
ATOM 1982 N N . HIS A 1 250 ? -9.138 8.946 13.582 1.00 87.75 250 HIS A N 1
ATOM 1983 C CA . HIS A 1 250 ? -9.831 10.227 13.752 1.00 87.75 250 HIS A CA 1
ATOM 1984 C C . HIS A 1 250 ? -10.004 10.569 15.251 1.00 87.75 250 HIS A C 1
ATOM 1986 O O . HIS A 1 250 ? -10.197 9.656 16.061 1.00 87.75 250 HIS A O 1
ATOM 1992 N N . PRO A 1 251 ? -10.001 11.858 15.651 1.00 86.25 251 PRO A N 1
ATOM 1993 C CA . PRO A 1 251 ? -10.160 12.263 17.054 1.00 86.25 251 PRO A CA 1
ATOM 1994 C C . PRO A 1 251 ? -11.417 11.712 17.740 1.00 86.25 251 PRO A C 1
ATOM 1996 O O . PRO A 1 251 ? -11.380 11.399 18.926 1.00 86.25 251 PRO A O 1
ATOM 1999 N N . ASN A 1 252 ? -12.503 11.541 16.981 1.00 87.38 252 ASN A N 1
ATOM 2000 C CA . ASN A 1 252 ? -13.783 11.030 17.489 1.00 87.38 252 ASN A CA 1
ATOM 2001 C C . ASN A 1 252 ? -13.869 9.496 17.528 1.00 87.38 252 ASN A C 1
ATOM 2003 O O . ASN A 1 252 ? -14.931 8.955 17.825 1.00 87.38 252 ASN A O 1
ATOM 2007 N N . TRP A 1 253 ? -12.802 8.776 17.174 1.00 91.62 253 TRP A N 1
ATOM 2008 C CA . TRP A 1 253 ? -12.822 7.320 17.258 1.00 91.62 253 TRP A CA 1
ATOM 2009 C C . TRP A 1 253 ? -12.858 6.859 18.713 1.00 91.62 253 TRP A C 1
ATOM 2011 O O . TRP A 1 253 ? -12.130 7.418 19.539 1.00 91.62 253 TRP A O 1
ATOM 2021 N N . PRO A 1 254 ? -13.644 5.815 19.023 1.00 94.00 254 PRO A N 1
ATOM 2022 C CA . PRO A 1 254 ? -13.683 5.248 20.360 1.00 94.00 254 PRO A CA 1
ATOM 2023 C C . PRO A 1 254 ? -12.297 4.731 20.746 1.00 94.00 254 PRO A C 1
ATOM 2025 O O . PRO A 1 254 ? -11.554 4.196 19.914 1.00 94.00 254 PRO A O 1
ATOM 2028 N N . LYS A 1 255 ? -11.943 4.949 22.013 1.00 94.31 255 LYS A N 1
ATOM 2029 C CA . LYS A 1 255 ? -10.637 4.621 22.587 1.00 94.31 255 LYS A CA 1
ATOM 2030 C C . LYS A 1 255 ? -10.817 3.700 23.776 1.00 94.31 255 LYS A C 1
ATOM 2032 O O . LYS A 1 255 ? -11.726 3.886 24.586 1.00 94.31 255 LYS A O 1
ATOM 2037 N N . ALA A 1 256 ? -9.861 2.796 23.951 1.00 94.81 256 ALA A N 1
ATOM 2038 C CA . ALA A 1 256 ? -9.863 1.878 25.074 1.00 94.81 256 ALA A CA 1
ATOM 2039 C C . ALA A 1 256 ? -9.944 2.620 26.432 1.00 94.81 256 ALA A C 1
ATOM 2041 O O . ALA A 1 256 ? -9.247 3.630 26.652 1.00 94.81 256 ALA A O 1
ATOM 2042 N N . PRO A 1 257 ? -10.734 2.091 27.388 1.00 94.62 257 PRO A N 1
ATOM 2043 C CA . PRO A 1 257 ? -10.753 2.587 28.758 1.00 94.62 257 PRO A CA 1
ATOM 2044 C C . PRO A 1 257 ? -9.399 2.344 29.431 1.00 94.62 257 PRO A C 1
ATOM 2046 O O . PRO A 1 257 ? -8.621 1.493 29.001 1.00 94.62 257 PRO A O 1
ATOM 2049 N N . GLU A 1 258 ? -9.126 3.050 30.530 1.00 95.00 258 GLU A N 1
ATOM 2050 C CA . GLU A 1 258 ? -7.809 3.086 31.192 1.00 95.00 258 GLU A CA 1
ATOM 2051 C C . GLU A 1 258 ? -7.183 1.696 31.418 1.00 95.00 258 GLU A C 1
ATOM 2053 O O . GLU A 1 258 ? -6.008 1.477 31.127 1.00 95.00 258 GLU A O 1
ATOM 2058 N N . LYS A 1 259 ? -7.994 0.713 31.832 1.00 95.25 259 LYS A N 1
ATOM 2059 C CA . LYS A 1 259 ? -7.552 -0.672 32.081 1.00 95.25 259 LYS A CA 1
ATOM 2060 C C . LYS A 1 259 ? -6.972 -1.370 30.841 1.00 95.25 259 LYS A C 1
ATOM 2062 O O . LYS A 1 259 ? -6.090 -2.216 30.972 1.00 95.25 259 LYS A O 1
ATOM 2067 N N . LEU A 1 260 ? -7.475 -1.043 29.650 1.00 96.19 260 LEU A N 1
ATOM 2068 C CA . LEU A 1 260 ? -7.088 -1.659 28.374 1.00 96.19 260 LEU A CA 1
ATOM 2069 C C . LEU A 1 260 ? -6.191 -0.746 27.525 1.00 96.19 260 LEU A C 1
ATOM 2071 O O . LEU A 1 260 ? -5.463 -1.231 26.654 1.00 96.19 260 LEU A O 1
ATOM 2075 N N . ARG A 1 261 ? -6.175 0.555 27.833 1.00 95.25 261 ARG A N 1
ATOM 2076 C CA . ARG A 1 261 ? -5.455 1.608 27.110 1.00 95.25 261 ARG A CA 1
ATOM 2077 C C . ARG A 1 261 ? -3.985 1.294 26.898 1.00 95.25 261 ARG A C 1
ATOM 2079 O O . ARG A 1 261 ? -3.500 1.418 25.783 1.00 95.25 261 ARG A O 1
ATOM 2086 N N . LYS A 1 262 ? -3.288 0.789 27.920 1.00 96.38 262 LYS A N 1
ATOM 2087 C CA . LYS A 1 262 ? -1.866 0.421 27.804 1.00 96.38 262 LYS A CA 1
ATOM 2088 C C . LYS A 1 262 ? -1.601 -0.567 26.659 1.00 96.38 262 LYS A C 1
ATOM 2090 O O . LYS A 1 262 ? -0.597 -0.449 25.966 1.00 96.38 262 LYS A O 1
ATOM 2095 N N . ARG A 1 263 ? -2.487 -1.546 26.448 1.00 95.38 263 ARG A N 1
ATOM 2096 C CA . ARG A 1 263 ? -2.329 -2.548 25.380 1.00 95.38 263 ARG A CA 1
ATOM 2097 C C . ARG A 1 263 ? -2.692 -1.991 24.008 1.00 95.38 263 ARG A C 1
ATOM 2099 O O . ARG A 1 263 ? -1.980 -2.292 23.053 1.00 95.38 263 ARG A O 1
ATOM 2106 N N . ALA A 1 264 ? -3.756 -1.192 23.923 1.00 96.19 264 ALA A N 1
ATOM 2107 C CA . ALA A 1 264 ? -4.130 -0.501 22.691 1.00 96.19 264 ALA A CA 1
ATOM 2108 C C . ALA A 1 264 ? -3.005 0.446 22.235 1.00 96.19 264 ALA A C 1
ATOM 2110 O O . ALA A 1 264 ? -2.529 0.345 21.103 1.00 96.19 264 ALA A O 1
ATOM 2111 N N . SER A 1 265 ? -2.474 1.261 23.155 1.00 96.19 265 SER A N 1
ATOM 2112 C CA . SER A 1 265 ? -1.322 2.134 22.910 1.00 96.19 265 SER A CA 1
ATOM 2113 C C . SER A 1 265 ? -0.088 1.354 22.467 1.00 96.19 265 SER A C 1
ATOM 2115 O O . SER A 1 265 ? 0.515 1.721 21.468 1.00 96.19 265 SER A O 1
ATOM 2117 N N . ALA A 1 266 ? 0.238 0.231 23.113 1.00 96.25 266 ALA A N 1
ATOM 2118 C CA . ALA A 1 266 ? 1.376 -0.598 22.709 1.00 96.25 266 ALA A CA 1
ATOM 2119 C C . ALA A 1 266 ? 1.207 -1.248 21.318 1.00 96.25 266 ALA A C 1
ATOM 2121 O O . ALA A 1 266 ? 2.192 -1.568 20.654 1.00 96.25 266 ALA A O 1
ATOM 2122 N N . ALA A 1 267 ? -0.021 -1.508 20.854 1.00 95.50 267 ALA A N 1
ATOM 2123 C CA . ALA A 1 267 ? -0.249 -1.943 19.473 1.00 95.50 267 ALA A CA 1
ATOM 2124 C C . ALA A 1 267 ? 0.012 -0.799 18.486 1.00 95.50 267 ALA A C 1
ATOM 2126 O O . ALA A 1 267 ? 0.761 -0.982 17.530 1.00 95.50 267 ALA A O 1
ATOM 2127 N N . ARG A 1 268 ? -0.509 0.393 18.785 1.00 97.06 268 ARG A N 1
ATOM 2128 C CA . ARG A 1 268 ? -0.286 1.604 17.990 1.00 97.06 268 ARG A CA 1
ATOM 2129 C C . ARG A 1 268 ? 1.186 2.013 17.925 1.00 97.06 268 ARG A C 1
ATOM 2131 O O . ARG A 1 268 ? 1.677 2.284 16.841 1.00 97.06 268 ARG A O 1
ATOM 2138 N N . GLU A 1 269 ? 1.898 2.006 19.048 1.00 97.75 269 GLU A N 1
ATOM 2139 C CA . GLU A 1 269 ? 3.331 2.333 19.115 1.00 97.75 269 GLU A CA 1
ATOM 2140 C C . GLU A 1 269 ? 4.179 1.383 18.260 1.00 97.75 269 GLU A C 1
ATOM 2142 O O . GLU A 1 269 ? 5.147 1.812 17.636 1.00 97.75 269 GLU A O 1
ATOM 2147 N N . ARG A 1 270 ? 3.797 0.100 18.182 1.00 96.62 270 ARG A N 1
ATOM 2148 C CA . ARG A 1 270 ? 4.450 -0.863 17.282 1.00 96.62 270 ARG A CA 1
ATOM 2149 C C . ARG A 1 270 ? 4.220 -0.505 15.818 1.00 96.62 270 ARG A C 1
ATOM 2151 O O . ARG A 1 270 ? 5.192 -0.407 15.082 1.00 96.62 270 ARG A O 1
ATOM 2158 N N . LEU A 1 271 ? 2.970 -0.236 15.428 1.00 97.12 271 LEU A N 1
ATOM 2159 C CA . LEU A 1 271 ? 2.657 0.225 14.070 1.00 97.12 271 LEU A CA 1
ATOM 2160 C C . LEU A 1 271 ? 3.409 1.515 13.726 1.00 97.12 271 LEU A C 1
ATOM 2162 O O . LEU A 1 271 ? 3.938 1.642 12.629 1.00 97.12 271 LEU A O 1
ATOM 2166 N N . GLU A 1 272 ? 3.489 2.462 14.663 1.00 98.25 272 GLU A N 1
ATOM 2167 C CA . GLU A 1 272 ? 4.233 3.708 14.471 1.00 98.25 272 GLU A CA 1
ATOM 2168 C C . GLU A 1 272 ? 5.727 3.438 14.242 1.00 98.25 272 GLU A C 1
ATOM 2170 O O . GLU A 1 272 ? 6.335 4.035 13.353 1.00 98.25 272 GLU A O 1
ATOM 2175 N N . GLY A 1 273 ? 6.321 2.533 15.026 1.00 98.19 273 GLY A N 1
ATOM 2176 C CA . GLY A 1 273 ? 7.706 2.099 14.851 1.00 98.19 273 GLY A CA 1
ATOM 2177 C C . GLY A 1 273 ? 7.954 1.466 13.481 1.00 98.19 273 GLY A C 1
ATOM 2178 O O . GLY A 1 273 ? 8.921 1.826 12.811 1.00 98.19 273 GLY A O 1
ATOM 2179 N N . ASP A 1 274 ? 7.053 0.588 13.042 1.00 98.00 274 ASP A N 1
ATOM 2180 C CA . ASP A 1 274 ? 7.148 -0.091 11.750 1.00 98.00 274 ASP A CA 1
ATOM 2181 C C . ASP A 1 274 ? 7.010 0.898 10.576 1.00 98.00 274 ASP A C 1
ATOM 2183 O O . ASP A 1 274 ? 7.825 0.881 9.655 1.00 98.00 274 ASP A O 1
ATOM 2187 N N . TYR A 1 275 ? 6.052 1.832 10.622 1.00 98.19 275 TYR A N 1
ATOM 2188 C CA . TYR A 1 275 ? 5.916 2.868 9.589 1.00 98.19 275 TYR A CA 1
ATOM 2189 C C . TYR A 1 275 ? 7.126 3.810 9.534 1.00 98.19 275 TYR A C 1
ATOM 2191 O O . TYR A 1 275 ? 7.589 4.135 8.443 1.00 98.19 275 TYR A O 1
ATOM 2199 N N . LYS A 1 276 ? 7.687 4.215 10.685 1.00 98.44 276 LYS A N 1
ATOM 2200 C CA . LYS A 1 276 ? 8.939 4.997 10.725 1.00 98.44 276 LYS A CA 1
ATOM 2201 C C . LYS A 1 276 ? 10.096 4.245 10.076 1.00 98.44 276 LYS A C 1
ATOM 2203 O O . LYS A 1 276 ? 10.896 4.846 9.365 1.00 98.44 276 LYS A O 1
ATOM 2208 N N . TYR A 1 277 ? 10.190 2.939 10.324 1.00 98.25 277 TYR A N 1
ATOM 2209 C CA . TYR A 1 277 ? 11.199 2.100 9.691 1.00 98.25 277 TYR A CA 1
ATOM 2210 C C . TYR A 1 277 ? 11.045 2.091 8.164 1.00 98.25 277 TYR A C 1
ATOM 2212 O O . TYR A 1 277 ? 12.030 2.325 7.464 1.00 98.25 277 TYR A O 1
ATOM 2220 N N . LEU A 1 278 ? 9.825 1.886 7.652 1.00 98.19 278 LEU A N 1
ATOM 2221 C CA . LEU A 1 278 ? 9.560 1.898 6.210 1.00 98.19 278 LEU A CA 1
ATOM 2222 C C . LEU A 1 278 ? 9.843 3.263 5.575 1.00 98.19 278 LEU A C 1
ATOM 2224 O O . LEU A 1 278 ? 10.420 3.313 4.493 1.00 98.19 278 LEU A O 1
ATOM 2228 N N . LEU A 1 279 ? 9.492 4.360 6.254 1.00 98.00 279 LEU A N 1
ATOM 2229 C CA . LEU A 1 279 ? 9.743 5.718 5.768 1.00 98.00 279 LEU A CA 1
ATOM 2230 C C . LEU A 1 279 ? 11.244 5.978 5.603 1.00 98.00 279 LEU A C 1
ATOM 2232 O O . LEU A 1 279 ? 11.687 6.379 4.530 1.00 98.00 279 LEU A O 1
ATOM 2236 N N . ASN A 1 280 ? 12.035 5.645 6.627 1.00 98.25 280 ASN A N 1
ATOM 2237 C CA . ASN A 1 280 ? 13.491 5.770 6.575 1.00 98.25 280 ASN A CA 1
ATOM 2238 C C . ASN A 1 280 ? 14.109 4.893 5.471 1.00 98.25 280 ASN A C 1
ATOM 2240 O O . ASN A 1 280 ? 15.103 5.277 4.851 1.00 98.25 280 ASN A O 1
ATOM 2244 N N . ASP A 1 281 ? 13.566 3.693 5.237 1.00 97.62 281 ASP A N 1
ATOM 2245 C CA . ASP A 1 281 ? 14.068 2.817 4.177 1.00 97.62 281 ASP A CA 1
ATOM 2246 C C . ASP A 1 281 ? 13.737 3.366 2.784 1.00 97.62 281 ASP A C 1
ATOM 2248 O O . ASP A 1 281 ? 14.619 3.396 1.924 1.00 97.62 281 ASP A O 1
ATOM 2252 N N . ALA A 1 282 ? 12.520 3.881 2.588 1.00 98.12 282 ALA A N 1
ATOM 2253 C CA . ALA A 1 282 ? 12.116 4.555 1.358 1.00 98.12 282 ALA A CA 1
ATOM 2254 C C . ALA A 1 282 ? 13.000 5.782 1.068 1.00 98.12 282 ALA A C 1
ATOM 2256 O O . ALA A 1 282 ? 13.547 5.879 -0.028 1.00 98.12 282 ALA A O 1
ATOM 2257 N N . GLU A 1 283 ? 13.244 6.654 2.055 1.00 98.06 283 GLU A N 1
ATOM 2258 C CA . GLU A 1 283 ? 14.144 7.816 1.914 1.00 98.06 283 GLU A CA 1
ATOM 2259 C C . GLU A 1 283 ? 15.554 7.400 1.499 1.00 98.06 283 GLU A C 1
ATOM 2261 O O . GLU A 1 283 ? 16.144 7.947 0.567 1.00 98.06 283 GLU A O 1
ATOM 2266 N N . ARG A 1 284 ? 16.097 6.372 2.155 1.00 97.50 284 ARG A N 1
ATOM 2267 C CA . ARG A 1 284 ? 17.429 5.858 1.839 1.00 97.50 284 ARG A CA 1
ATOM 2268 C C . ARG A 1 284 ? 17.501 5.258 0.435 1.00 97.50 284 ARG A C 1
ATOM 2270 O O . ARG A 1 284 ? 18.557 5.321 -0.195 1.00 97.50 284 ARG A O 1
ATOM 2277 N N . LEU A 1 285 ? 16.437 4.612 -0.038 1.00 96.31 285 LEU A N 1
ATOM 2278 C CA . LEU A 1 285 ? 16.385 4.072 -1.396 1.00 96.31 285 LEU A CA 1
ATOM 2279 C C . LEU A 1 285 ? 16.257 5.188 -2.437 1.00 96.31 285 LEU A C 1
ATOM 2281 O O . LEU A 1 285 ? 16.994 5.150 -3.420 1.00 96.31 285 LEU A O 1
ATOM 2285 N N . ALA A 1 286 ? 15.421 6.198 -2.187 1.00 96.75 286 ALA A N 1
ATOM 2286 C CA . ALA A 1 286 ? 15.298 7.380 -3.039 1.00 96.75 286 ALA A CA 1
ATOM 2287 C C . ALA A 1 286 ? 16.649 8.099 -3.190 1.00 96.75 286 ALA A C 1
ATOM 2289 O O . ALA A 1 286 ? 17.114 8.332 -4.307 1.00 96.75 286 ALA A O 1
ATOM 2290 N N . GLN A 1 287 ? 17.352 8.326 -2.076 1.00 96.25 287 GLN A N 1
ATOM 2291 C CA . GLN A 1 287 ? 18.689 8.922 -2.073 1.00 96.25 287 GLN A CA 1
ATOM 2292 C C . GLN A 1 287 ? 19.685 8.134 -2.937 1.00 96.25 287 GLN A C 1
ATOM 2294 O O . GLN A 1 287 ? 20.427 8.717 -3.724 1.00 96.25 287 GLN A O 1
ATOM 2299 N N . LYS A 1 288 ? 19.666 6.799 -2.857 1.00 93.56 288 LYS A N 1
ATOM 2300 C CA . LYS A 1 288 ? 20.530 5.944 -3.687 1.00 93.56 288 LYS A CA 1
ATOM 2301 C C . LYS A 1 288 ? 20.205 6.031 -5.174 1.00 93.56 288 LYS A C 1
ATOM 2303 O O . LYS A 1 288 ? 21.125 5.965 -5.988 1.00 93.56 288 LYS A O 1
ATOM 2308 N N . CYS A 1 289 ? 18.928 6.151 -5.537 1.00 93.56 289 CYS A N 1
ATOM 2309 C CA . CYS A 1 289 ? 18.539 6.381 -6.926 1.00 93.56 289 CYS A CA 1
ATOM 2310 C C . CYS A 1 289 ? 19.093 7.720 -7.426 1.00 93.56 289 CYS A C 1
ATOM 2312 O O . CYS A 1 289 ? 19.761 7.739 -8.457 1.00 93.56 289 CYS A O 1
ATOM 2314 N N . MET A 1 290 ? 18.900 8.806 -6.668 1.00 94.31 290 MET A N 1
ATOM 2315 C CA . MET A 1 290 ? 19.396 10.143 -7.023 1.00 94.31 290 MET A CA 1
ATOM 2316 C C . MET A 1 290 ? 20.923 10.190 -7.162 1.00 94.31 290 MET A C 1
ATOM 2318 O O . MET A 1 290 ? 21.447 10.732 -8.137 1.00 94.31 290 MET A O 1
ATOM 2322 N N . GLU A 1 291 ? 21.653 9.580 -6.225 1.00 92.12 291 GLU A N 1
ATOM 2323 C CA . GLU A 1 291 ? 23.112 9.446 -6.302 1.00 92.12 291 GLU A CA 1
ATOM 2324 C C . GLU A 1 291 ? 23.537 8.657 -7.544 1.00 92.12 291 GLU A C 1
ATOM 2326 O O . GLU A 1 291 ? 24.420 9.092 -8.283 1.00 92.12 291 GLU A O 1
ATOM 2331 N N . GLY A 1 292 ? 22.875 7.527 -7.819 1.00 90.12 292 GLY A N 1
ATOM 2332 C CA . GLY A 1 292 ? 23.142 6.713 -9.003 1.00 90.12 292 GLY A CA 1
ATOM 2333 C C . GLY A 1 292 ? 22.916 7.476 -10.309 1.00 90.12 292 GLY A C 1
ATOM 2334 O O . GLY A 1 292 ? 23.758 7.410 -11.204 1.00 90.12 292 GLY A O 1
ATOM 2335 N N . ILE A 1 293 ? 21.816 8.229 -10.407 1.00 90.69 293 ILE A N 1
ATOM 2336 C CA . ILE A 1 293 ? 21.503 9.088 -11.559 1.00 90.69 293 ILE A CA 1
ATOM 2337 C C . ILE A 1 293 ? 22.588 10.156 -11.733 1.00 90.69 293 ILE A C 1
ATOM 2339 O O . ILE A 1 293 ? 23.126 10.305 -12.828 1.00 90.69 293 ILE A O 1
ATOM 2343 N N . THR A 1 294 ? 22.961 10.846 -10.653 1.00 90.50 294 THR A N 1
ATOM 2344 C CA . THR A 1 294 ? 23.952 11.935 -10.685 1.00 90.50 294 THR A CA 1
ATOM 2345 C C . THR A 1 294 ? 25.324 11.442 -11.146 1.00 90.50 294 THR A C 1
ATOM 2347 O O . THR A 1 294 ? 25.948 12.060 -12.009 1.00 90.50 294 THR A O 1
ATOM 2350 N N . ILE A 1 295 ? 25.790 10.306 -10.613 1.00 88.44 295 ILE A N 1
ATOM 2351 C CA . ILE A 1 295 ? 27.066 9.694 -11.016 1.00 88.44 295 ILE A CA 1
ATOM 2352 C C . ILE A 1 295 ? 27.043 9.351 -12.511 1.00 88.44 295 ILE A C 1
ATOM 2354 O O . ILE A 1 295 ? 27.972 9.701 -13.235 1.00 88.44 295 ILE A O 1
ATOM 2358 N N . MET A 1 296 ? 25.966 8.724 -12.995 1.00 86.31 296 MET A N 1
ATOM 2359 C CA . MET A 1 296 ? 25.859 8.331 -14.404 1.00 86.31 296 MET A CA 1
ATOM 2360 C C . MET A 1 296 ? 25.736 9.524 -15.359 1.00 86.31 296 MET A C 1
ATOM 2362 O O . MET A 1 296 ? 26.276 9.468 -16.463 1.00 86.31 296 MET A O 1
ATOM 2366 N N . MET A 1 297 ? 25.060 10.603 -14.953 1.00 86.75 297 MET A N 1
ATOM 2367 C CA . MET A 1 297 ? 24.997 11.841 -15.736 1.00 86.75 297 MET A CA 1
ATOM 2368 C C . MET A 1 297 ? 26.379 12.489 -15.875 1.00 86.75 297 MET A C 1
ATOM 2370 O O . MET A 1 297 ? 26.757 12.884 -16.977 1.00 86.75 297 MET A O 1
ATOM 2374 N N . ASN A 1 298 ? 27.155 12.544 -14.789 1.00 87.06 298 ASN A N 1
ATOM 2375 C CA . ASN A 1 298 ? 28.514 13.088 -14.816 1.00 87.06 298 ASN A CA 1
ATOM 2376 C C . ASN A 1 298 ? 29.446 12.241 -15.697 1.00 87.06 298 ASN A C 1
ATOM 2378 O O . ASN A 1 298 ? 30.174 12.792 -16.519 1.00 87.06 298 ASN A O 1
ATOM 2382 N N . ASP A 1 299 ? 29.377 10.911 -15.593 1.00 84.25 299 ASP A N 1
ATOM 2383 C CA . ASP A 1 299 ? 30.157 9.998 -16.440 1.00 84.25 299 ASP A CA 1
ATOM 2384 C C . ASP A 1 299 ? 29.827 10.152 -17.933 1.00 84.25 299 ASP A C 1
ATOM 2386 O O . ASP A 1 299 ? 30.710 10.009 -18.779 1.00 84.25 299 ASP A O 1
ATOM 2390 N N . ALA A 1 300 ? 28.567 10.445 -18.273 1.00 82.12 300 ALA A N 1
ATOM 2391 C CA . ALA A 1 300 ? 28.142 10.684 -19.650 1.00 82.12 300 ALA A CA 1
ATOM 2392 C C . ALA A 1 300 ? 28.637 12.030 -20.205 1.00 82.12 300 ALA A C 1
ATOM 2394 O O . ALA A 1 300 ? 28.869 12.125 -21.403 1.00 82.12 300 ALA A O 1
ATOM 2395 N N . MET A 1 301 ? 28.817 13.051 -19.357 1.00 78.94 301 MET A N 1
ATOM 2396 C CA . MET A 1 301 ? 29.379 14.352 -19.757 1.00 78.94 301 MET A CA 1
ATOM 2397 C C . MET A 1 301 ? 30.905 14.332 -19.924 1.00 78.94 301 MET A C 1
ATOM 2399 O O . MET A 1 301 ? 31.457 15.204 -20.592 1.00 78.94 301 MET A O 1
ATOM 2403 N N . LEU A 1 302 ? 31.592 13.373 -19.297 1.00 75.94 302 LEU A N 1
ATOM 2404 C CA . LEU A 1 302 ? 33.049 13.214 -19.371 1.00 75.94 302 LEU A CA 1
ATOM 2405 C C . LEU A 1 302 ? 33.520 12.364 -20.569 1.00 75.94 302 LEU A C 1
ATOM 2407 O O . LEU A 1 302 ? 34.729 12.237 -20.770 1.00 75.94 302 LEU A O 1
ATOM 2411 N N . ARG A 1 303 ? 32.596 11.764 -21.329 1.00 60.25 303 ARG A N 1
ATOM 2412 C CA . ARG A 1 303 ? 32.864 10.961 -22.535 1.00 60.25 303 ARG A CA 1
ATOM 2413 C C . ARG A 1 303 ? 32.533 11.737 -23.799 1.00 60.25 303 ARG A C 1
ATOM 2415 O O . ARG A 1 303 ? 33.272 11.531 -24.785 1.00 60.25 303 ARG A O 1
#